Protein AF-A0A655AL33-F1 (afdb_monomer_lite)

Organism: Mycobacterium tuberculosis (NCBI:txid1773)

pLDDT: mean 83.31, std 14.37, range [44.16, 98.62]

Structure (mmCIF, N/CA/C/O backbone):
data_AF-A0A655AL33-F1
#
_entry.id   AF-A0A655AL33-F1
#
loop_
_atom_site.group_PDB
_atom_site.id
_atom_site.type_symbol
_atom_site.label_atom_id
_atom_site.label_alt_id
_atom_site.label_comp_id
_atom_site.label_asym_id
_atom_site.label_entity_id
_atom_site.label_seq_id
_atom_site.pdbx_PDB_ins_code
_atom_site.Cartn_x
_atom_site.Cartn_y
_atom_site.Cartn_z
_atom_site.occupancy
_atom_site.B_iso_or_equiv
_atom_site.auth_seq_id
_atom_site.auth_comp_id
_atom_site.auth_asym_id
_atom_site.auth_atom_id
_atom_site.pdbx_PDB_model_num
ATOM 1 N N . MET A 1 1 ? 0.689 -17.184 -12.297 1.00 50.50 1 MET A N 1
ATOM 2 C CA . MET A 1 1 ? 0.965 -17.643 -10.923 1.00 50.50 1 MET A CA 1
ATOM 3 C C . MET A 1 1 ? 0.632 -16.513 -9.951 1.00 50.50 1 MET A C 1
ATOM 5 O O . MET A 1 1 ? 0.937 -15.363 -10.256 1.00 50.50 1 MET A O 1
ATOM 9 N N . SER A 1 2 ? -0.047 -16.801 -8.843 1.00 50.69 2 SER A N 1
ATOM 10 C CA . SER A 1 2 ? -0.408 -15.843 -7.796 1.00 50.69 2 SER A CA 1
ATOM 11 C C . SER A 1 2 ? 0.713 -15.712 -6.756 1.00 50.69 2 SER A C 1
ATOM 13 O O . SER A 1 2 ? 1.589 -16.563 -6.625 1.00 50.69 2 SER A O 1
ATOM 15 N N . ARG A 1 3 ? 0.691 -14.642 -5.960 1.00 56.88 3 ARG A N 1
ATOM 16 C CA . ARG A 1 3 ? 1.676 -14.435 -4.882 1.00 56.88 3 ARG A CA 1
ATOM 17 C C . ARG A 1 3 ? 1.600 -15.473 -3.756 1.00 56.88 3 ARG A C 1
ATOM 19 O O . ARG A 1 3 ? 2.544 -15.578 -2.980 1.00 56.88 3 ARG A O 1
ATOM 26 N N . GLU A 1 4 ? 0.490 -16.198 -3.632 1.00 53.88 4 GLU A N 1
ATOM 27 C CA . GLU A 1 4 ? 0.333 -17.261 -2.629 1.00 53.88 4 GLU A CA 1
ATOM 28 C C . GLU A 1 4 ? 1.026 -18.548 -3.060 1.00 53.88 4 GLU A C 1
ATOM 30 O O . GLU A 1 4 ? 1.695 -19.176 -2.243 1.00 53.88 4 GLU A O 1
ATOM 35 N N . GLU A 1 5 ? 0.995 -18.853 -4.356 1.00 56.12 5 GLU A N 1
ATOM 36 C CA . GLU A 1 5 ? 1.753 -19.961 -4.945 1.00 56.12 5 GLU A CA 1
ATOM 37 C C . GLU A 1 5 ? 3.270 -19.750 -4.763 1.00 56.12 5 GLU A C 1
ATOM 39 O O . GLU A 1 5 ? 3.991 -20.694 -4.452 1.00 56.12 5 GLU A O 1
ATOM 44 N N . ILE A 1 6 ? 3.739 -18.493 -4.822 1.00 56.88 6 ILE A N 1
ATOM 45 C CA . ILE A 1 6 ? 5.142 -18.122 -4.552 1.00 56.88 6 ILE A CA 1
ATOM 46 C C . ILE A 1 6 ? 5.554 -18.428 -3.102 1.00 56.88 6 ILE A C 1
ATOM 48 O O . ILE A 1 6 ? 6.664 -18.874 -2.840 1.00 56.88 6 ILE A O 1
ATOM 52 N N . ARG A 1 7 ? 4.676 -18.191 -2.124 1.00 59.62 7 ARG A N 1
ATOM 53 C CA . ARG A 1 7 ? 5.006 -18.465 -0.714 1.00 59.62 7 ARG A CA 1
ATOM 54 C C . ARG A 1 7 ? 4.993 -19.959 -0.394 1.00 59.62 7 ARG A C 1
ATOM 56 O O . ARG A 1 7 ? 5.745 -20.388 0.475 1.00 59.62 7 ARG A O 1
ATOM 63 N N . ALA A 1 8 ? 4.148 -20.728 -1.077 1.00 62.38 8 ALA A N 1
ATOM 64 C CA . ALA A 1 8 ? 3.968 -22.152 -0.819 1.00 62.38 8 ALA A CA 1
ATOM 65 C C . ALA A 1 8 ? 5.104 -23.031 -1.372 1.00 62.38 8 ALA A C 1
ATOM 67 O O . ALA A 1 8 ? 5.370 -24.086 -0.805 1.00 62.38 8 ALA A O 1
ATOM 68 N N . SER A 1 9 ? 5.796 -22.615 -2.441 1.00 63.00 9 SER A N 1
ATOM 69 C CA . SER A 1 9 ? 6.837 -23.446 -3.072 1.00 63.00 9 SER A CA 1
ATOM 70 C C . SER A 1 9 ? 8.208 -23.403 -2.376 1.00 63.00 9 SER A C 1
ATOM 72 O O . SER A 1 9 ? 9.112 -24.138 -2.762 1.00 63.00 9 SER A O 1
ATOM 74 N N . GLY A 1 10 ? 8.396 -22.544 -1.368 1.00 60.34 10 GLY A N 1
ATOM 75 C CA . GLY A 1 10 ? 9.647 -22.423 -0.609 1.00 60.34 10 GLY A CA 1
ATOM 76 C C . GLY A 1 10 ? 10.746 -21.591 -1.282 1.00 60.34 10 GLY A C 1
ATOM 77 O O . GLY A 1 10 ? 11.654 -21.124 -0.589 1.00 60.34 10 GLY A O 1
ATOM 78 N N . ALA A 1 11 ? 10.646 -21.323 -2.585 1.00 63.78 11 ALA A N 1
ATOM 79 C CA . ALA A 1 11 ? 11.511 -20.355 -3.248 1.00 63.78 11 ALA A CA 1
ATOM 80 C C . ALA A 1 11 ? 11.220 -18.930 -2.729 1.00 63.78 11 ALA A C 1
ATOM 82 O O . ALA A 1 11 ? 10.087 -18.568 -2.409 1.00 63.78 11 ALA A O 1
ATOM 83 N N . ARG A 1 12 ? 12.269 -18.110 -2.592 1.00 67.69 12 ARG A N 1
ATOM 84 C CA . ARG A 1 12 ? 12.180 -16.734 -2.048 1.00 67.69 12 ARG A CA 1
ATOM 85 C C . ARG A 1 12 ? 12.763 -15.670 -2.973 1.00 67.69 12 ARG A C 1
ATOM 87 O O . ARG A 1 12 ? 12.681 -14.486 -2.664 1.00 67.69 1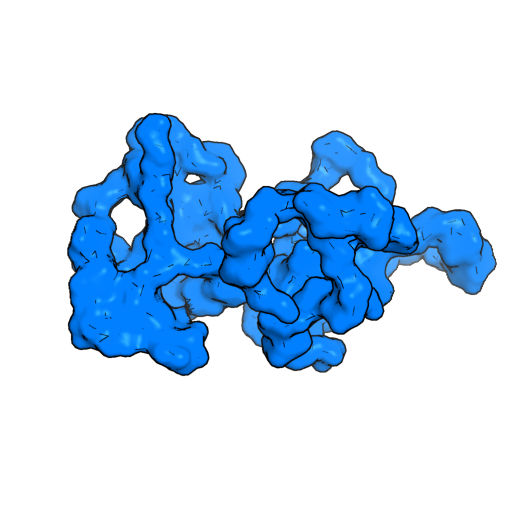2 ARG A O 1
ATOM 94 N N . ALA A 1 13 ? 13.344 -16.091 -4.091 1.00 71.62 13 ALA A N 1
ATOM 95 C CA . ALA A 1 13 ? 13.979 -15.227 -5.071 1.00 71.62 13 ALA A CA 1
ATOM 96 C C . ALA A 1 13 ? 13.358 -15.457 -6.449 1.00 71.62 13 ALA A C 1
ATOM 98 O O . ALA A 1 13 ? 13.036 -16.590 -6.807 1.00 71.62 13 ALA A O 1
ATOM 99 N N . VAL A 1 14 ? 13.208 -14.380 -7.216 1.00 75.88 14 VAL A N 1
ATOM 100 C CA . VAL A 1 14 ? 12.893 -14.438 -8.647 1.00 75.88 14 VAL A CA 1
ATOM 101 C C . VAL A 1 14 ? 14.197 -14.222 -9.400 1.00 75.88 14 VAL A C 1
ATOM 103 O O . VAL A 1 14 ? 14.891 -13.240 -9.138 1.00 75.88 14 VAL A O 1
ATOM 106 N N . LEU A 1 15 ? 14.537 -15.133 -10.307 1.00 76.69 15 LEU A N 1
ATOM 107 C CA . LEU A 1 15 ? 15.686 -14.988 -11.188 1.00 76.69 15 LEU A CA 1
ATOM 108 C C . LEU A 1 15 ? 15.210 -14.519 -12.559 1.00 76.69 15 LEU A C 1
ATOM 110 O O . LEU A 1 15 ? 14.389 -15.160 -13.211 1.00 76.69 15 LEU A O 1
ATOM 114 N N . VAL A 1 16 ? 15.753 -13.381 -12.978 1.00 76.88 16 VAL A N 1
ATOM 115 C CA . VAL A 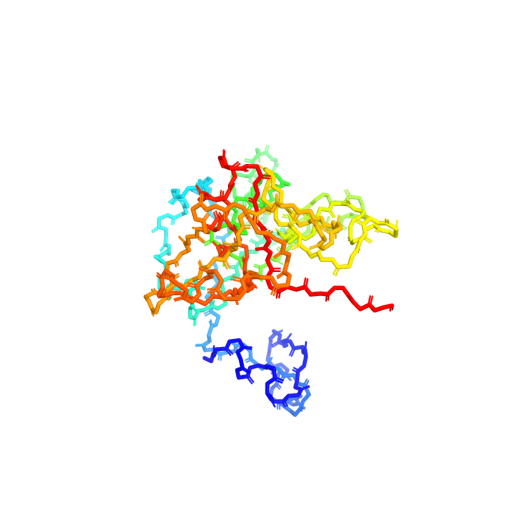1 16 ? 15.486 -12.764 -14.273 1.00 76.88 16 VAL A CA 1
ATOM 116 C C . VAL A 1 16 ? 16.627 -13.120 -15.218 1.00 76.88 16 VAL A C 1
ATOM 118 O O . VAL A 1 16 ? 17.754 -12.665 -15.026 1.00 76.88 16 VAL A O 1
ATOM 121 N N . GLY A 1 17 ? 16.343 -13.942 -16.228 1.00 71.69 17 GLY A N 1
ATOM 122 C CA . GLY A 1 17 ? 17.289 -14.270 -17.296 1.00 71.69 17 GLY A CA 1
ATOM 123 C C . GLY A 1 17 ? 17.332 -15.752 -17.661 1.00 71.69 17 GLY A C 1
ATOM 124 O O . GLY A 1 17 ? 16.738 -16.604 -17.004 1.00 71.69 17 GLY A O 1
ATOM 125 N N . SER A 1 18 ? 18.099 -16.070 -18.704 1.00 71.69 18 SER A N 1
ATOM 126 C CA . SER A 1 18 ? 18.206 -17.420 -19.281 1.00 71.69 18 SER A CA 1
ATOM 127 C C . SER A 1 18 ? 18.835 -18.471 -18.356 1.00 71.69 18 SER A C 1
ATOM 129 O O . SER A 1 18 ? 18.812 -19.658 -18.674 1.00 71.69 18 SER A O 1
ATOM 131 N N . CYS A 1 19 ? 19.382 -18.063 -17.209 1.00 71.25 19 CYS A N 1
ATOM 132 C CA . CYS A 1 19 ? 19.986 -18.956 -16.218 1.00 71.25 19 CYS A CA 1
ATOM 133 C C . CYS A 1 19 ? 18.958 -19.631 -15.292 1.00 71.25 19 CYS A C 1
ATOM 135 O O . CYS A 1 19 ? 19.317 -20.561 -14.568 1.00 71.25 19 CYS A O 1
ATOM 137 N N . ALA A 1 20 ? 17.697 -19.184 -15.300 1.00 75.50 20 ALA A N 1
ATOM 138 C CA . ALA A 1 20 ? 16.654 -19.674 -14.400 1.00 75.50 20 ALA A CA 1
ATOM 139 C C . ALA A 1 20 ? 16.394 -21.194 -14.445 1.00 75.50 20 ALA A C 1
ATOM 141 O O . ALA A 1 20 ? 16.277 -21.786 -13.367 1.00 75.50 20 ALA A O 1
ATOM 142 N N . PRO A 1 21 ? 16.403 -21.879 -15.608 1.00 75.31 21 PRO A N 1
ATOM 143 C CA . PRO A 1 21 ? 16.148 -23.320 -15.661 1.00 75.31 21 PRO A CA 1
ATOM 144 C C . PRO A 1 21 ? 17.103 -24.154 -14.792 1.00 75.31 21 PRO A C 1
ATOM 146 O O . PRO A 1 21 ? 16.669 -25.111 -14.148 1.00 75.31 21 PRO A O 1
ATOM 149 N N . GLY A 1 22 ? 18.379 -23.756 -14.702 1.00 77.50 22 GLY A N 1
ATOM 150 C CA . GLY A 1 22 ? 19.399 -24.443 -13.897 1.00 77.50 22 GLY A CA 1
ATOM 151 C C . GLY A 1 22 ? 19.264 -24.249 -12.381 1.00 77.50 22 GLY A C 1
ATOM 152 O O . GLY A 1 22 ? 19.941 -24.934 -11.621 1.00 77.50 22 GLY A O 1
ATOM 153 N N . TRP A 1 23 ? 18.392 -23.338 -11.941 1.00 76.00 23 TRP A N 1
ATOM 154 C CA . TRP A 1 23 ? 18.191 -22.961 -10.536 1.00 76.00 23 TRP A CA 1
ATOM 155 C C . TRP A 1 23 ? 16.739 -23.133 -10.074 1.00 76.00 23 TRP A C 1
ATOM 157 O O . TRP A 1 23 ? 16.395 -22.723 -8.969 1.00 76.00 23 TRP A O 1
ATOM 167 N N . SER A 1 24 ? 15.888 -23.751 -10.893 1.00 71.81 24 SER A N 1
ATOM 168 C CA . SER A 1 24 ? 14.429 -23.832 -10.710 1.00 71.81 24 SER A CA 1
ATOM 169 C C . SER A 1 24 ? 13.961 -24.441 -9.378 1.00 71.81 24 SER A C 1
ATOM 171 O O . SER A 1 24 ? 12.847 -24.172 -8.939 1.00 71.81 24 SER A O 1
ATOM 173 N N . ALA A 1 25 ? 14.811 -25.216 -8.694 1.00 71.75 25 ALA A N 1
ATOM 174 C CA . ALA A 1 25 ? 14.540 -25.723 -7.346 1.00 71.75 25 ALA A CA 1
ATOM 175 C C . ALA A 1 25 ? 14.691 -24.661 -6.233 1.00 71.75 25 ALA A C 1
ATOM 177 O O . ALA A 1 25 ? 14.185 -24.852 -5.130 1.00 71.75 25 ALA A O 1
ATOM 178 N N . ALA A 1 26 ? 15.403 -23.562 -6.498 1.00 72.19 26 ALA A N 1
ATOM 179 C CA . ALA A 1 26 ? 15.749 -22.521 -5.526 1.00 72.19 26 ALA A CA 1
ATOM 180 C C . ALA A 1 26 ? 15.183 -21.135 -5.882 1.00 72.19 26 ALA A C 1
ATOM 182 O O . ALA A 1 26 ? 15.022 -20.288 -4.998 1.00 72.19 26 ALA A O 1
ATOM 183 N N . VAL A 1 27 ? 14.884 -20.890 -7.160 1.00 75.38 27 VAL A N 1
ATOM 184 C CA . VAL A 1 27 ? 14.413 -19.594 -7.663 1.00 75.38 27 VAL A CA 1
ATOM 185 C C . VAL A 1 27 ? 13.194 -19.757 -8.558 1.00 75.38 27 VAL A C 1
ATOM 187 O O . VAL A 1 27 ? 13.021 -20.778 -9.221 1.00 75.38 27 VAL A O 1
ATOM 190 N N . PHE A 1 28 ? 12.373 -18.715 -8.618 1.00 75.69 28 PHE A N 1
ATOM 191 C CA . PHE A 1 28 ? 11.324 -18.615 -9.621 1.00 75.69 28 PHE A CA 1
ATOM 192 C C . PHE A 1 28 ? 11.876 -18.055 -10.918 1.00 75.69 28 PHE A C 1
ATOM 194 O O . PHE A 1 28 ? 12.496 -16.992 -10.916 1.00 75.69 28 PHE A O 1
ATOM 201 N N . ASP A 1 29 ? 11.576 -18.735 -12.016 1.00 78.44 29 ASP A N 1
ATOM 202 C CA . ASP A 1 29 ? 11.665 -18.145 -13.341 1.00 78.44 29 ASP A CA 1
ATOM 203 C C . ASP A 1 29 ? 10.459 -17.226 -13.561 1.00 78.44 29 ASP A C 1
ATOM 205 O O . ASP A 1 29 ? 9.314 -17.582 -13.267 1.00 78.44 29 ASP A O 1
ATOM 209 N N . TRP A 1 30 ? 10.725 -16.022 -14.047 1.00 78.88 30 TRP A N 1
ATOM 210 C CA . TRP A 1 30 ? 9.691 -15.052 -14.376 1.00 78.88 30 TRP A CA 1
ATOM 211 C C . TRP A 1 30 ? 9.156 -15.175 -15.809 1.00 78.88 30 TRP A C 1
ATOM 213 O O . TRP A 1 30 ? 8.195 -14.485 -16.141 1.00 78.88 30 TRP A O 1
ATOM 223 N N . SER A 1 31 ? 9.755 -16.044 -16.628 1.00 75.25 31 SER A N 1
ATOM 224 C CA . SER A 1 31 ? 9.448 -16.189 -18.050 1.00 75.25 31 SER A CA 1
ATOM 225 C C . SER A 1 31 ? 7.978 -16.565 -18.284 1.00 75.25 31 SER A C 1
ATOM 227 O O . SER A 1 31 ? 7.442 -17.493 -17.676 1.00 75.25 31 SER A O 1
ATOM 229 N N . GLY A 1 32 ? 7.314 -15.847 -19.189 1.00 73.62 32 GLY A N 1
ATOM 230 C CA . GLY A 1 32 ? 5.898 -16.000 -19.531 1.00 73.62 32 GLY A CA 1
ATOM 231 C C . GLY A 1 32 ? 4.915 -15.230 -18.635 1.00 73.62 32 GLY A C 1
ATOM 232 O O . GLY A 1 32 ? 3.711 -15.237 -18.918 1.00 73.62 32 GLY A O 1
ATOM 233 N N . VAL A 1 33 ? 5.376 -14.558 -17.574 1.00 74.69 33 VAL A N 1
ATOM 234 C CA . VAL A 1 33 ? 4.534 -13.694 -16.714 1.00 74.69 33 VAL A CA 1
ATOM 235 C C . VAL A 1 33 ? 5.028 -12.254 -16.634 1.00 74.69 33 VAL A C 1
ATOM 237 O O . VAL A 1 33 ? 4.322 -11.392 -16.102 1.00 74.69 33 VAL A O 1
ATOM 240 N N . GLU A 1 34 ? 6.216 -11.988 -17.150 1.00 79.56 34 GLU A N 1
ATOM 241 C CA . GLU A 1 34 ? 6.797 -10.673 -17.302 1.00 79.56 34 GLU A CA 1
ATOM 242 C C . GLU A 1 34 ? 6.095 -9.879 -18.399 1.00 79.56 34 GLU A C 1
ATOM 244 O O . GLU A 1 34 ? 5.654 -10.386 -19.433 1.00 79.56 34 GLU A O 1
ATOM 249 N N . LEU A 1 35 ? 5.981 -8.587 -18.145 1.00 76.62 35 LEU A N 1
ATOM 250 C CA . LEU A 1 35 ? 5.696 -7.610 -19.164 1.00 76.62 35 LEU A CA 1
ATOM 251 C C . LEU A 1 35 ? 6.724 -6.501 -18.989 1.00 76.62 35 LEU A C 1
ATOM 253 O O . LEU A 1 35 ? 6.809 -5.877 -17.929 1.00 76.62 35 LEU A O 1
ATOM 257 N N . GLU A 1 36 ? 7.524 -6.293 -20.023 1.00 72.62 36 GLU A N 1
ATOM 258 C CA . GLU A 1 36 ? 8.570 -5.286 -20.020 1.00 72.62 36 GLU A CA 1
ATOM 259 C C . GLU A 1 36 ? 8.128 -4.083 -20.840 1.00 72.62 36 GLU A C 1
ATOM 261 O O . GLU A 1 36 ? 7.629 -4.214 -21.958 1.00 72.62 36 GLU A O 1
ATOM 266 N N . SER A 1 37 ? 8.337 -2.898 -20.281 1.00 65.12 37 SER A N 1
ATOM 267 C CA . SER A 1 37 ? 8.222 -1.653 -21.020 1.00 65.12 37 SER A CA 1
ATOM 268 C C . SER A 1 37 ? 9.410 -0.772 -20.682 1.00 65.12 37 SER A C 1
ATOM 270 O O . SER A 1 37 ? 9.770 -0.608 -19.512 1.00 65.12 37 SER A O 1
ATOM 272 N N . GLY A 1 38 ? 9.964 -0.118 -21.704 1.00 59.56 38 GLY A N 1
ATOM 273 C CA . GLY A 1 38 ? 10.713 1.110 -21.471 1.00 59.56 38 GLY A CA 1
ATOM 274 C C . GLY A 1 38 ? 9.818 2.080 -20.698 1.00 59.56 38 GLY A C 1
ATOM 275 O O . GLY A 1 38 ? 8.606 2.144 -20.939 1.00 59.56 38 GLY A O 1
ATOM 276 N N . SER A 1 39 ? 10.382 2.774 -19.711 1.00 61.09 39 SER A N 1
ATOM 277 C CA . SER A 1 39 ? 9.648 3.777 -18.936 1.00 61.09 39 SER A CA 1
ATOM 278 C C . SER A 1 39 ? 8.893 4.738 -19.852 1.00 61.09 39 SER A C 1
ATOM 280 O O . SER A 1 39 ? 9.444 5.269 -20.810 1.00 61.09 39 SER A O 1
ATOM 282 N N . ASN A 1 40 ? 7.602 4.944 -19.590 1.00 65.38 40 ASN A N 1
ATOM 283 C CA . ASN A 1 40 ? 6.796 5.901 -20.341 1.00 65.38 40 ASN A CA 1
ATOM 284 C C . ASN A 1 40 ? 6.702 7.224 -19.578 1.00 65.38 40 ASN A C 1
ATOM 286 O O . ASN A 1 40 ? 6.742 7.270 -18.347 1.00 65.38 40 ASN A O 1
ATOM 290 N N . SER A 1 41 ? 6.576 8.329 -20.304 1.00 64.88 41 SER A N 1
ATOM 291 C CA . SER A 1 41 ? 6.399 9.661 -19.717 1.00 64.88 41 SER A CA 1
ATOM 292 C C . SER A 1 41 ? 4.961 9.945 -19.269 1.00 64.88 41 SER A C 1
ATOM 294 O O . SER A 1 41 ? 4.690 11.022 -18.748 1.00 64.88 41 SER A O 1
ATOM 296 N N . GLY A 1 42 ? 4.031 9.013 -19.502 1.00 71.38 42 GLY A N 1
ATOM 297 C CA . GLY A 1 42 ? 2.591 9.210 -19.334 1.00 71.38 42 GLY A CA 1
ATOM 298 C C . GLY A 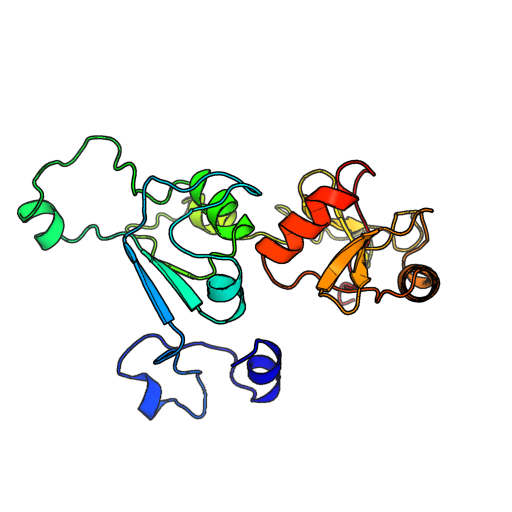1 42 ? 2.045 8.880 -17.946 1.00 71.38 42 GLY A C 1
ATOM 299 O O . GLY A 1 42 ? 0.865 9.134 -17.701 1.00 71.38 42 GLY A O 1
ATOM 300 N N . TYR A 1 43 ? 2.863 8.332 -17.041 1.00 76.44 43 TYR A N 1
ATOM 301 C CA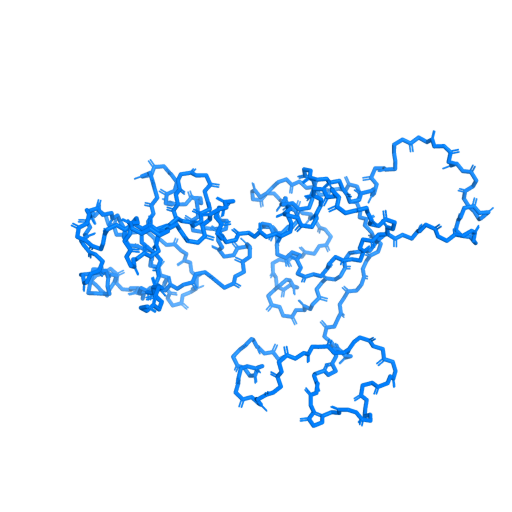 . TYR A 1 43 ? 2.420 7.988 -15.690 1.00 76.44 43 TYR A CA 1
ATOM 302 C C . TYR A 1 43 ? 1.842 9.181 -14.936 1.00 76.44 43 TYR A C 1
ATOM 304 O O . TYR A 1 43 ? 2.484 10.218 -14.769 1.00 76.44 43 TYR A O 1
ATOM 312 N N . ARG A 1 44 ? 0.635 8.980 -14.410 1.00 84.81 44 ARG A N 1
ATOM 313 C CA . ARG A 1 44 ? -0.038 9.896 -13.491 1.00 84.81 44 ARG A CA 1
ATOM 314 C C . ARG A 1 44 ? -0.138 9.256 -12.105 1.00 84.81 44 ARG A C 1
ATOM 316 O O . ARG A 1 44 ? -0.184 8.027 -12.026 1.00 84.81 44 ARG A O 1
ATOM 323 N N . PRO A 1 45 ? -0.218 10.050 -11.025 1.00 87.44 45 PRO A N 1
ATOM 324 C CA . PRO A 1 45 ? -0.516 9.523 -9.699 1.00 87.44 45 PRO A CA 1
ATOM 325 C C . PRO A 1 45 ? -1.811 8.701 -9.682 1.00 87.44 45 PRO A C 1
ATOM 327 O O . PRO A 1 45 ? -2.731 8.924 -10.481 1.00 87.44 45 PRO A O 1
ATOM 330 N N . TYR A 1 46 ? -1.893 7.752 -8.752 1.00 88.12 46 TYR A N 1
ATOM 331 C CA . TYR A 1 46 ? -3.144 7.065 -8.447 1.00 88.12 46 TYR A CA 1
ATOM 332 C C . TYR A 1 46 ? -4.251 8.104 -8.136 1.00 88.12 46 TYR A C 1
ATOM 334 O O . TYR A 1 46 ? -3.968 9.107 -7.483 1.00 88.12 46 TYR A O 1
ATOM 342 N N . PRO A 1 47 ? -5.507 7.913 -8.590 1.00 88.81 47 PRO A N 1
ATOM 343 C CA . PRO A 1 47 ? -6.056 6.720 -9.239 1.00 88.81 47 PRO A CA 1
ATOM 344 C C . PRO A 1 47 ? -5.958 6.709 -10.767 1.00 88.81 47 PRO A C 1
ATOM 346 O O . PRO A 1 47 ? -6.385 5.727 -11.374 1.00 88.81 47 PRO A O 1
ATOM 349 N N . ALA A 1 48 ? -5.449 7.780 -11.386 1.00 87.50 48 ALA A N 1
ATOM 350 C CA . ALA A 1 48 ? -5.418 7.907 -12.840 1.00 87.50 48 ALA A CA 1
ATOM 351 C C . ALA A 1 48 ? -4.475 6.875 -13.469 1.00 87.50 48 ALA A C 1
ATOM 353 O O . ALA A 1 48 ? -4.876 6.193 -14.409 1.00 87.50 48 ALA A O 1
ATOM 354 N N . CYS A 1 49 ? -3.275 6.719 -12.895 1.00 85.31 49 CYS A N 1
ATOM 355 C CA . CYS A 1 49 ? -2.254 5.786 -13.366 1.00 85.31 49 CYS A CA 1
ATOM 356 C C . CYS A 1 49 ? -1.911 5.952 -14.857 1.00 85.31 49 CYS A C 1
ATOM 358 O O . CYS A 1 49 ? -2.319 6.907 -15.518 1.00 85.31 49 CYS A O 1
ATOM 360 N N . ASP A 1 50 ? -1.069 5.063 -15.372 1.00 75.44 50 ASP A N 1
ATOM 361 C CA . ASP A 1 50 ? -0.769 4.987 -16.796 1.00 75.44 50 ASP A CA 1
ATOM 362 C C . ASP A 1 50 ? -1.901 4.281 -17.562 1.00 75.44 50 ASP A C 1
ATOM 364 O O . ASP A 1 50 ? -2.442 3.271 -17.106 1.00 75.44 50 ASP A O 1
ATOM 368 N N . ALA A 1 51 ? -2.241 4.808 -18.738 1.00 68.12 51 ALA A N 1
ATOM 369 C CA . ALA A 1 51 ? -3.247 4.246 -19.634 1.00 68.12 51 ALA A CA 1
ATOM 370 C C . ALA A 1 51 ? -2.749 3.006 -20.400 1.00 68.12 51 ALA A C 1
ATOM 372 O O . ALA A 1 51 ? -3.568 2.264 -20.940 1.00 68.12 51 ALA A O 1
ATOM 373 N N . THR A 1 52 ? -1.433 2.774 -20.448 1.00 72.25 52 THR A N 1
ATOM 374 C CA . THR A 1 52 ? -0.825 1.690 -21.236 1.00 72.25 52 THR A CA 1
ATOM 375 C C . THR A 1 52 ? -1.269 0.307 -20.754 1.00 72.25 52 THR A C 1
ATOM 377 O O . THR A 1 52 ? -1.564 -0.565 -21.570 1.00 72.25 52 THR A O 1
ATOM 380 N N . TYR A 1 53 ? -1.381 0.103 -19.435 1.00 74.88 53 TYR A N 1
ATOM 381 C CA . TYR A 1 53 ? -1.784 -1.180 -18.855 1.00 74.88 53 TYR A CA 1
ATOM 382 C C . TYR A 1 53 ? -2.998 -1.038 -17.942 1.00 74.88 53 TYR A C 1
ATOM 384 O O . TYR A 1 53 ? -2.987 -0.315 -16.948 1.00 74.88 53 TYR A O 1
ATOM 392 N N . GLY A 1 54 ? -4.055 -1.790 -18.251 1.00 70.69 54 GLY A N 1
ATOM 393 C CA . GLY A 1 54 ? -5.236 -1.871 -17.397 1.00 70.69 54 GLY A CA 1
ATOM 394 C C . GLY A 1 54 ? -4.974 -2.628 -16.090 1.00 70.69 54 GLY A C 1
ATOM 395 O O . GLY A 1 54 ? -4.031 -3.410 -15.966 1.00 70.69 54 GLY A O 1
ATOM 396 N N . ARG A 1 55 ? -5.882 -2.474 -15.116 1.00 70.00 55 ARG A N 1
ATOM 397 C CA . ARG A 1 55 ? -5.807 -3.118 -13.784 1.00 70.00 55 ARG A CA 1
ATOM 398 C C . ARG A 1 55 ? -5.590 -4.638 -13.828 1.00 70.00 55 ARG A C 1
ATOM 400 O O . ARG A 1 55 ? -4.975 -5.182 -12.917 1.00 70.00 55 ARG A O 1
ATOM 407 N N . GLY A 1 56 ? -6.100 -5.316 -14.859 1.00 71.88 56 GLY A N 1
ATOM 408 C CA . GLY A 1 56 ? -5.930 -6.761 -15.036 1.00 71.88 56 GLY A CA 1
ATOM 409 C C . GLY A 1 56 ? -4.482 -7.178 -15.304 1.00 71.88 56 GLY A C 1
ATOM 410 O O . GLY A 1 56 ? -4.071 -8.239 -14.852 1.00 71.88 56 GLY A O 1
ATOM 411 N N . VAL A 1 57 ? -3.686 -6.333 -15.967 1.00 78.56 57 VAL A N 1
ATOM 412 C CA . VAL A 1 57 ? -2.270 -6.619 -16.242 1.00 78.56 57 VAL A CA 1
ATOM 413 C C . VAL A 1 57 ? -1.474 -6.599 -14.939 1.00 78.56 57 VAL A C 1
ATOM 415 O O . VAL A 1 57 ? -0.866 -7.604 -14.592 1.00 78.56 57 VAL A O 1
ATOM 418 N N . TYR A 1 58 ? -1.572 -5.524 -14.151 1.00 75.31 58 TYR A N 1
ATOM 419 C CA . TYR A 1 58 ? -0.878 -5.416 -12.857 1.00 75.31 58 TYR A CA 1
ATOM 420 C C . TYR A 1 58 ? -1.312 -6.462 -11.819 1.00 75.31 58 TYR A C 1
ATOM 422 O O . TYR A 1 58 ? -0.589 -6.720 -10.859 1.00 75.31 58 TYR A O 1
ATOM 430 N N . ALA A 1 59 ? -2.494 -7.065 -11.978 1.00 71.50 59 ALA A N 1
ATOM 431 C CA . ALA A 1 59 ? -2.950 -8.141 -11.101 1.00 71.50 59 ALA A CA 1
ATOM 432 C C . ALA A 1 59 ? -2.284 -9.495 -11.411 1.00 71.50 59 ALA A C 1
ATOM 434 O O . ALA A 1 59 ? -2.157 -10.322 -10.509 1.00 71.50 59 ALA A O 1
ATOM 435 N N . TRP A 1 60 ? -1.873 -9.723 -12.664 1.00 74.25 60 TRP A N 1
ATOM 436 C CA . TRP A 1 60 ? -1.492 -11.049 -13.172 1.00 74.25 60 TRP A CA 1
ATOM 437 C C . TRP A 1 60 ? -0.138 -11.105 -13.887 1.00 74.25 60 TRP A C 1
ATOM 439 O O . TRP A 1 60 ? 0.240 -12.173 -14.376 1.00 74.25 60 TRP A O 1
ATOM 449 N N . ARG A 1 61 ? 0.571 -9.981 -14.002 1.00 78.00 61 ARG A N 1
ATOM 450 C CA . ARG A 1 61 ? 1.888 -9.878 -14.640 1.00 78.00 61 ARG A CA 1
ATOM 451 C C . ARG A 1 61 ? 2.884 -9.199 -13.714 1.00 78.00 61 ARG A C 1
ATOM 453 O O . ARG A 1 61 ? 2.506 -8.371 -12.886 1.00 78.00 61 ARG A O 1
ATOM 460 N N . LEU A 1 62 ? 4.156 -9.542 -13.881 1.00 77.31 62 LEU A N 1
ATOM 461 C CA . LEU A 1 62 ? 5.261 -8.778 -13.319 1.00 77.31 62 LEU A CA 1
ATOM 462 C C . LEU A 1 62 ? 5.592 -7.658 -14.308 1.00 77.31 62 LEU A C 1
ATOM 464 O O . LEU A 1 62 ? 6.197 -7.910 -15.344 1.00 77.31 62 LEU A O 1
ATOM 468 N N . VAL A 1 63 ? 5.163 -6.435 -14.008 1.00 80.50 63 VAL A N 1
ATOM 469 C CA . VAL A 1 63 ? 5.397 -5.275 -14.871 1.00 80.50 63 VAL A CA 1
ATOM 470 C C . VAL A 1 63 ? 6.731 -4.641 -14.503 1.00 80.50 63 VAL A C 1
ATOM 472 O O . VAL A 1 63 ? 6.893 -4.103 -13.400 1.00 80.50 63 VAL A O 1
ATOM 475 N N . ARG A 1 64 ? 7.684 -4.720 -15.434 1.00 81.94 64 ARG A N 1
ATOM 476 C CA . ARG A 1 64 ? 9.013 -4.130 -15.308 1.00 81.94 64 ARG A CA 1
ATOM 477 C C . ARG A 1 64 ? 9.086 -2.816 -16.061 1.00 81.94 64 ARG A C 1
ATOM 479 O O . ARG A 1 64 ? 8.818 -2.769 -17.260 1.00 81.94 64 ARG A O 1
ATOM 486 N N . TYR A 1 65 ? 9.558 -1.795 -15.359 1.00 82.94 65 TYR A N 1
ATOM 487 C CA . TYR A 1 65 ? 10.017 -0.552 -15.957 1.00 82.94 65 TYR A CA 1
ATOM 488 C C . TYR A 1 65 ? 11.498 -0.374 -15.703 1.00 82.94 65 TYR A C 1
ATOM 490 O O . TYR A 1 65 ? 11.947 -0.473 -14.563 1.00 82.94 65 TYR A O 1
ATOM 498 N N . TYR A 1 66 ? 12.257 -0.126 -16.760 1.00 78.12 66 TYR A N 1
ATOM 499 C CA . TYR A 1 66 ? 13.703 0.009 -16.681 1.00 78.12 66 TYR A CA 1
ATOM 500 C C . TYR A 1 66 ? 14.175 1.297 -17.342 1.00 78.12 66 TYR A C 1
ATOM 502 O O . TYR A 1 66 ? 13.522 1.852 -18.233 1.00 78.12 66 TYR A O 1
ATOM 510 N N . GLU A 1 67 ? 15.307 1.775 -16.854 1.00 76.06 67 GLU A N 1
ATOM 511 C CA . GLU A 1 67 ? 16.126 2.765 -17.528 1.00 76.06 67 GLU A CA 1
ATOM 512 C C . GLU A 1 67 ? 17.100 2.040 -18.459 1.00 76.06 67 GLU A C 1
ATOM 514 O O . GLU A 1 67 ? 17.492 0.904 -18.201 1.00 76.06 67 GLU A O 1
ATOM 519 N N . ASP A 1 68 ? 17.436 2.681 -19.575 1.00 69.50 68 ASP A N 1
ATOM 520 C CA . ASP A 1 68 ? 18.480 2.220 -20.484 1.00 69.50 68 ASP A CA 1
ATOM 521 C C . ASP A 1 68 ? 19.426 3.390 -20.747 1.00 69.50 68 ASP A C 1
ATOM 523 O O . ASP A 1 68 ? 19.141 4.303 -21.526 1.00 69.50 68 ASP A O 1
ATOM 527 N N . SER A 1 69 ? 20.538 3.384 -20.021 1.00 65.56 69 SER A N 1
ATOM 528 C CA . SER A 1 69 ? 21.617 4.362 -20.129 1.00 65.56 69 SER A CA 1
ATOM 529 C C . SER A 1 69 ? 22.829 3.828 -20.900 1.00 65.56 69 SER A C 1
ATOM 531 O O . SER A 1 69 ? 23.935 4.361 -20.764 1.00 65.56 69 SER A O 1
ATOM 533 N N . THR A 1 70 ? 22.648 2.795 -21.734 1.00 62.91 70 THR A N 1
ATOM 534 C CA . THR A 1 70 ? 23.744 2.224 -22.526 1.00 62.91 70 THR A CA 1
ATOM 535 C C . THR A 1 70 ? 24.304 3.220 -23.547 1.00 62.91 70 THR A C 1
ATOM 537 O O . THR A 1 70 ? 23.596 4.063 -24.105 1.00 62.91 70 THR A O 1
ATOM 540 N N . LEU A 1 71 ? 25.607 3.103 -23.841 1.00 59.09 71 LEU A N 1
ATOM 541 C CA . LEU A 1 71 ? 26.264 3.905 -24.880 1.00 59.09 71 LEU A CA 1
ATOM 542 C C . LEU A 1 71 ? 25.613 3.688 -26.254 1.00 59.09 71 LEU A C 1
ATOM 544 O O . LEU A 1 71 ? 25.516 4.629 -27.030 1.00 59.09 71 LEU A O 1
ATOM 548 N N . ALA A 1 72 ? 25.132 2.476 -26.544 1.00 59.44 72 ALA A N 1
ATOM 549 C CA . ALA A 1 72 ? 24.413 2.175 -27.780 1.00 59.44 72 ALA A CA 1
ATOM 550 C C . ALA A 1 72 ? 23.130 3.012 -27.904 1.00 59.44 72 ALA A C 1
ATOM 552 O O . ALA A 1 72 ? 22.912 3.633 -28.942 1.00 59.44 72 ALA A O 1
ATOM 553 N N . THR A 1 73 ? 22.340 3.112 -26.833 1.00 58.25 73 THR A N 1
ATOM 554 C CA . THR A 1 73 ? 21.139 3.958 -26.787 1.00 58.25 73 THR A CA 1
ATOM 555 C C . THR A 1 73 ? 21.493 5.444 -26.843 1.00 58.25 73 THR A C 1
ATOM 557 O O . THR A 1 73 ? 20.845 6.203 -27.564 1.00 58.25 73 THR A O 1
ATOM 560 N N . ALA A 1 74 ? 22.579 5.862 -26.189 1.00 57.84 74 ALA A N 1
ATOM 561 C CA . ALA A 1 74 ? 23.086 7.232 -26.284 1.00 57.84 74 ALA A CA 1
ATOM 562 C C . ALA A 1 74 ? 23.597 7.596 -27.693 1.00 57.84 74 ALA A C 1
ATOM 564 O O . ALA A 1 74 ? 23.482 8.745 -28.100 1.00 57.84 74 ALA A O 1
ATOM 565 N N . LEU A 1 75 ? 24.147 6.644 -28.452 1.00 58.09 75 LEU A N 1
ATOM 566 C CA . LEU A 1 75 ? 24.604 6.856 -29.831 1.00 58.09 75 LEU A CA 1
ATOM 567 C C . LEU A 1 75 ? 23.453 6.779 -30.844 1.00 58.09 75 LEU A C 1
ATOM 569 O O . LEU A 1 75 ? 23.461 7.511 -31.831 1.00 58.09 75 LEU A O 1
ATOM 573 N N . ALA A 1 76 ? 22.460 5.920 -30.599 1.00 61.53 76 ALA A N 1
ATOM 574 C CA . ALA A 1 76 ? 21.260 5.800 -31.425 1.00 61.53 76 ALA A CA 1
ATOM 575 C C . ALA A 1 76 ? 20.287 6.976 -31.229 1.00 61.53 76 ALA A C 1
ATOM 577 O O . ALA A 1 76 ? 19.540 7.313 -32.145 1.00 61.53 76 ALA A O 1
ATOM 578 N N . ASN A 1 77 ? 20.303 7.610 -30.052 1.00 54.44 77 ASN A N 1
ATOM 579 C CA . ASN A 1 77 ? 19.470 8.761 -29.720 1.00 54.44 77 ASN A CA 1
ATOM 580 C C . ASN A 1 77 ? 20.319 9.849 -29.018 1.00 54.44 77 ASN A C 1
ATOM 582 O O . ASN A 1 77 ? 20.276 9.977 -27.792 1.00 54.44 77 ASN A O 1
ATOM 586 N N . PRO A 1 78 ? 21.123 10.624 -29.779 1.00 50.50 78 PRO A N 1
ATOM 587 C CA . PRO A 1 78 ? 22.218 11.477 -29.284 1.00 50.50 78 PRO A CA 1
ATOM 588 C C . PRO A 1 78 ? 21.803 12.702 -28.455 1.00 50.50 78 PRO A C 1
ATOM 590 O O . PRO A 1 78 ? 22.619 13.579 -28.173 1.00 50.50 78 PRO A O 1
ATOM 593 N N . THR A 1 79 ? 20.552 12.783 -28.009 1.00 45.84 79 THR A N 1
ATOM 594 C CA . THR A 1 79 ? 20.099 13.826 -27.091 1.00 45.84 79 THR A CA 1
ATOM 595 C C . THR A 1 79 ? 20.380 13.423 -25.641 1.00 45.84 79 THR A C 1
ATOM 597 O O . THR A 1 79 ? 19.496 12.920 -24.948 1.00 45.84 79 THR A O 1
ATOM 600 N N . ARG A 1 80 ? 21.590 13.688 -25.133 1.00 46.62 80 ARG A N 1
ATOM 601 C CA . ARG A 1 80 ? 21.820 13.798 -23.679 1.00 46.62 80 ARG A CA 1
ATOM 602 C C . ARG A 1 80 ? 22.418 15.179 -23.368 1.00 46.62 80 ARG A C 1
ATOM 604 O O . ARG A 1 80 ? 23.497 15.453 -23.887 1.00 46.62 80 ARG A O 1
ATOM 611 N N . PRO A 1 81 ? 21.804 16.040 -22.528 1.00 45.19 81 PRO A N 1
ATOM 612 C CA . PRO A 1 81 ? 20.512 15.938 -21.843 1.00 45.19 81 PRO A CA 1
ATOM 613 C C . PRO A 1 81 ? 19.499 17.020 -22.290 1.00 45.19 81 PRO A C 1
ATOM 615 O O . PRO A 1 81 ? 19.798 18.211 -22.287 1.00 45.19 81 PRO A O 1
ATOM 618 N N . PRO A 1 82 ? 18.232 16.644 -22.482 1.00 44.16 82 PRO A N 1
ATOM 619 C CA . PRO A 1 82 ? 17.150 17.280 -21.749 1.00 44.16 82 PRO A CA 1
ATOM 620 C C . PRO A 1 82 ? 16.643 16.300 -20.685 1.00 44.16 82 PRO A C 1
ATOM 622 O O . PRO A 1 82 ? 16.962 15.112 -20.734 1.00 44.16 82 PRO A O 1
ATOM 625 N N . ALA A 1 83 ? 15.889 16.791 -19.698 1.00 52.25 83 ALA A N 1
ATOM 626 C CA . ALA A 1 83 ? 15.209 15.954 -18.713 1.00 52.25 83 ALA A CA 1
ATOM 627 C C . ALA A 1 83 ? 14.511 14.799 -19.439 1.00 52.25 83 ALA A C 1
ATOM 629 O O . ALA A 1 83 ? 13.537 15.035 -20.148 1.00 52.25 83 ALA A O 1
ATOM 630 N N . ASN A 1 84 ? 15.046 13.579 -19.328 1.00 60.88 84 ASN A N 1
ATOM 631 C CA . ASN A 1 84 ? 14.430 12.423 -19.955 1.00 60.88 84 ASN A CA 1
ATOM 632 C C . ASN A 1 84 ? 13.046 12.277 -19.300 1.00 60.88 84 ASN A C 1
ATOM 634 O O . ASN A 1 84 ? 12.984 11.943 -18.116 1.00 60.88 84 ASN A O 1
ATOM 638 N N . PRO A 1 85 ? 11.933 12.531 -20.010 1.00 59.09 85 PRO A N 1
ATOM 639 C CA . PRO A 1 85 ? 10.604 12.460 -19.405 1.00 59.09 85 PRO A CA 1
ATOM 640 C C . PRO A 1 85 ? 10.238 11.009 -19.039 1.00 59.09 85 PRO A C 1
ATOM 642 O O . PRO A 1 85 ? 9.312 10.744 -18.267 1.00 59.09 85 PRO A O 1
ATOM 645 N N . GLN A 1 86 ? 11.000 10.050 -19.565 1.00 67.44 86 GLN A N 1
ATOM 646 C CA . GLN A 1 86 ? 10.947 8.644 -19.212 1.00 67.44 86 GLN A CA 1
ATOM 647 C C . GLN A 1 86 ? 11.853 8.300 -18.021 1.00 67.44 86 GLN A C 1
ATOM 649 O O . GLN A 1 86 ? 11.734 7.197 -17.508 1.00 67.44 86 GLN A O 1
ATOM 654 N N . ALA A 1 87 ? 12.699 9.194 -17.502 1.00 74.00 87 ALA A N 1
ATOM 655 C CA . ALA A 1 87 ? 13.510 8.887 -16.323 1.00 74.00 87 ALA A CA 1
ATOM 656 C C . ALA A 1 87 ? 12.631 8.424 -15.153 1.00 74.00 87 ALA A C 1
ATOM 658 O O . ALA A 1 87 ? 11.544 8.970 -14.914 1.00 74.00 87 ALA A O 1
ATOM 659 N N . LEU A 1 88 ? 13.093 7.406 -14.431 1.00 81.69 88 LEU A N 1
ATOM 660 C CA . LEU A 1 88 ? 12.490 7.015 -13.171 1.00 81.69 88 LEU A CA 1
ATOM 661 C C . LEU A 1 88 ? 13.040 7.983 -12.132 1.00 81.69 88 LEU A C 1
ATOM 663 O O . LEU A 1 88 ? 14.193 7.888 -11.743 1.00 81.69 88 LEU A O 1
ATOM 667 N N . THR A 1 89 ? 12.245 8.967 -11.729 1.00 83.00 89 THR A N 1
ATOM 668 C CA . THR A 1 89 ? 12.649 9.963 -10.728 1.00 83.00 89 THR A CA 1
ATOM 669 C C . THR A 1 89 ? 12.101 9.589 -9.347 1.00 83.00 89 THR A C 1
ATOM 671 O O . THR A 1 89 ? 11.082 8.892 -9.275 1.00 83.00 89 THR A O 1
ATOM 674 N N . PRO A 1 90 ? 12.698 10.074 -8.239 1.00 85.00 90 PRO A N 1
ATOM 675 C CA . PRO A 1 90 ? 12.172 9.843 -6.893 1.00 85.00 90 PRO A CA 1
ATOM 676 C C . PRO A 1 90 ? 10.668 10.129 -6.708 1.00 85.00 90 PRO A C 1
ATOM 678 O O . PRO A 1 90 ? 10.029 9.335 -6.033 1.00 85.00 90 PRO A O 1
ATOM 681 N N . PRO A 1 91 ? 10.047 11.169 -7.312 1.00 83.19 91 PRO A N 1
ATOM 682 C CA . PRO A 1 91 ? 8.592 11.353 -7.231 1.00 83.19 91 PRO A CA 1
ATOM 683 C C . PRO A 1 91 ? 7.781 10.458 -8.185 1.00 83.19 91 PRO A C 1
ATOM 685 O O . PRO A 1 91 ? 6.605 10.204 -7.932 1.00 83.19 91 PRO A O 1
ATOM 688 N N . LYS A 1 92 ? 8.371 9.957 -9.278 1.00 86.19 92 LYS A N 1
ATOM 689 C CA . LYS A 1 92 ? 7.670 9.103 -10.252 1.00 86.19 92 LYS A CA 1
ATOM 690 C C . LYS A 1 92 ? 7.560 7.652 -9.781 1.00 86.19 92 LYS A C 1
ATOM 692 O O . LYS A 1 92 ? 6.514 7.032 -9.950 1.00 86.19 92 LYS A O 1
ATOM 697 N N . VAL A 1 93 ? 8.618 7.123 -9.169 1.00 89.50 93 VAL A N 1
ATOM 698 C CA . VAL A 1 93 ? 8.662 5.757 -8.619 1.00 89.50 93 VAL A CA 1
ATOM 699 C C . VAL A 1 93 ? 7.497 5.441 -7.660 1.00 89.50 93 VAL A C 1
ATOM 701 O O . VAL A 1 93 ? 6.847 4.414 -7.868 1.00 89.50 93 VAL A O 1
ATOM 704 N N . PRO A 1 94 ? 7.155 6.277 -6.661 1.00 89.06 94 PRO A N 1
ATOM 705 C CA . PRO A 1 94 ? 6.055 5.987 -5.747 1.00 89.06 94 PRO A CA 1
ATOM 706 C C . PRO A 1 94 ? 4.713 6.031 -6.480 1.00 89.06 94 PRO A C 1
ATOM 708 O O . PRO A 1 94 ? 3.927 5.103 -6.332 1.00 89.06 94 PRO A O 1
ATOM 711 N N . ALA A 1 95 ? 4.498 6.991 -7.391 1.00 89.38 95 ALA A N 1
ATOM 712 C CA . ALA A 1 95 ? 3.295 7.025 -8.228 1.00 89.38 95 ALA A CA 1
ATOM 713 C C . ALA A 1 95 ? 3.132 5.746 -9.075 1.00 89.38 95 ALA A C 1
ATOM 715 O O . ALA A 1 95 ? 2.039 5.189 -9.177 1.00 89.38 95 ALA A O 1
ATOM 716 N N . MET A 1 96 ? 4.223 5.239 -9.653 1.00 88.75 96 MET A N 1
ATOM 717 C CA . MET A 1 96 ? 4.235 3.965 -10.380 1.00 88.75 96 MET A CA 1
ATOM 718 C C . MET A 1 96 ? 3.946 2.775 -9.451 1.00 88.75 96 MET A C 1
ATOM 720 O O . MET A 1 96 ? 3.171 1.883 -9.807 1.00 88.75 96 MET A O 1
ATOM 724 N N . THR A 1 97 ? 4.517 2.782 -8.247 1.00 90.56 97 THR A N 1
ATOM 725 C CA . THR A 1 97 ? 4.325 1.740 -7.227 1.00 90.56 97 THR A CA 1
ATOM 726 C C . THR A 1 97 ? 2.871 1.683 -6.743 1.00 90.56 97 THR A C 1
ATOM 728 O O . THR A 1 97 ? 2.272 0.603 -6.690 1.00 90.56 97 THR A O 1
ATOM 731 N N . ASP A 1 98 ? 2.253 2.838 -6.495 1.00 90.44 98 ASP A N 1
ATOM 732 C CA . ASP A 1 98 ? 0.832 2.983 -6.149 1.00 90.44 98 ASP A CA 1
ATOM 733 C C . ASP A 1 98 ? -0.090 2.522 -7.286 1.00 90.44 98 ASP A C 1
ATOM 735 O O . ASP A 1 98 ? -1.217 2.069 -7.073 1.00 90.44 98 ASP A O 1
ATOM 739 N N . CYS A 1 99 ? 0.396 2.568 -8.522 1.00 88.19 99 CYS A N 1
ATOM 740 C CA . CYS A 1 99 ? -0.308 2.051 -9.687 1.00 88.19 99 CYS A CA 1
ATOM 741 C C . CYS A 1 99 ? -0.085 0.553 -9.940 1.00 88.19 99 CYS A C 1
ATOM 743 O O . CYS A 1 99 ? -0.795 -0.030 -10.758 1.00 88.19 99 CYS A O 1
ATOM 745 N N . GLY A 1 100 ? 0.808 -0.096 -9.188 1.00 85.62 100 GLY A N 1
ATOM 746 C CA . GLY A 1 100 ? 1.031 -1.540 -9.244 1.00 85.62 100 GLY A CA 1
ATOM 747 C C . GLY A 1 100 ? 2.284 -1.972 -9.997 1.00 85.62 100 GLY A C 1
ATOM 748 O O . GLY A 1 100 ? 2.461 -3.174 -10.187 1.00 85.62 100 GLY A O 1
ATOM 749 N N . VAL A 1 101 ? 3.163 -1.041 -10.384 1.00 86.88 101 VAL A N 1
ATOM 750 C CA . VAL A 1 101 ? 4.507 -1.401 -10.855 1.00 86.88 101 VAL A CA 1
ATOM 751 C C . VAL A 1 101 ? 5.255 -2.103 -9.727 1.00 86.88 101 VAL A C 1
ATOM 753 O O . VAL A 1 101 ? 5.229 -1.670 -8.576 1.00 86.88 101 VAL A O 1
ATOM 756 N N . ASN A 1 102 ? 5.888 -3.222 -10.061 1.00 80.31 102 ASN A N 1
ATOM 757 C CA . ASN A 1 102 ? 6.449 -4.142 -9.077 1.00 80.31 102 ASN A CA 1
ATOM 758 C C . ASN A 1 102 ? 7.915 -4.502 -9.337 1.00 80.31 102 ASN A C 1
ATOM 760 O O . ASN A 1 102 ? 8.495 -5.217 -8.522 1.00 80.31 102 ASN A O 1
ATOM 764 N N . LEU A 1 103 ? 8.503 -4.047 -10.447 1.00 84.12 103 LEU A N 1
ATOM 765 C CA . LEU A 1 103 ? 9.921 -4.224 -10.731 1.00 84.12 103 LEU A CA 1
ATOM 766 C C . LEU A 1 103 ? 10.486 -2.978 -11.420 1.00 84.12 103 LEU A C 1
ATOM 768 O O . LEU A 1 103 ? 10.050 -2.609 -12.511 1.00 84.12 103 LEU A O 1
ATOM 772 N N . PHE A 1 104 ? 11.476 -2.357 -10.784 1.00 85.94 104 PHE A N 1
ATOM 773 C CA . PHE A 1 104 ? 12.212 -1.226 -11.339 1.00 85.94 104 PHE A CA 1
ATOM 774 C C . PHE A 1 104 ? 13.635 -1.659 -11.696 1.00 85.94 104 PHE A C 1
ATOM 776 O O . PHE A 1 104 ? 14.334 -2.235 -10.867 1.00 85.94 104 PHE A O 1
ATOM 783 N N . GLY A 1 105 ? 14.059 -1.388 -12.927 1.00 83.31 105 GLY A N 1
ATOM 784 C CA . GLY A 1 105 ? 15.453 -1.490 -13.354 1.00 83.31 105 GLY A CA 1
ATOM 785 C C . GLY A 1 105 ? 16.089 -0.108 -13.328 1.00 83.31 105 GLY A C 1
ATOM 786 O O . GLY A 1 105 ? 16.086 0.562 -14.355 1.00 83.31 105 GLY A O 1
ATOM 787 N N . PHE A 1 106 ? 16.544 0.339 -12.157 1.00 85.00 106 PHE A N 1
ATOM 788 C CA . PHE A 1 106 ? 17.249 1.615 -12.040 1.00 85.00 106 PHE A CA 1
ATOM 789 C C . PHE A 1 106 ? 18.675 1.496 -12.569 1.00 85.00 106 PHE A C 1
ATOM 791 O O . PHE A 1 106 ? 19.393 0.566 -12.198 1.00 85.00 106 PHE A O 1
ATOM 798 N N . ASP A 1 107 ? 19.096 2.482 -13.352 1.00 78.88 107 ASP A N 1
ATOM 799 C CA . ASP A 1 107 ? 20.472 2.605 -13.810 1.00 78.88 107 ASP A CA 1
ATOM 800 C C . ASP A 1 107 ? 21.247 3.596 -12.933 1.00 78.88 107 ASP A C 1
ATOM 802 O O . ASP A 1 107 ? 20.686 4.547 -12.381 1.00 78.88 107 ASP A O 1
ATOM 806 N N . GLN A 1 108 ? 22.566 3.391 -12.843 1.00 77.44 108 GLN A N 1
ATOM 807 C CA . GLN A 1 108 ? 23.508 4.330 -12.214 1.00 77.44 108 GLN A CA 1
ATOM 808 C C . GLN A 1 108 ? 23.158 4.677 -10.752 1.00 77.44 108 GLN A C 1
ATOM 810 O O . GLN A 1 108 ? 23.295 5.827 -10.339 1.00 77.44 108 GLN A O 1
ATOM 815 N N . LEU A 1 109 ? 22.699 3.688 -9.974 1.00 79.00 109 LEU A N 1
ATOM 816 C CA . LEU A 1 109 ? 22.368 3.881 -8.561 1.00 79.00 109 LEU A CA 1
ATOM 817 C C . LEU A 1 109 ? 23.580 4.392 -7.774 1.00 79.00 109 LEU A C 1
ATOM 819 O O . LEU A 1 109 ? 24.649 3.779 -7.783 1.00 79.00 109 LEU A O 1
ATOM 823 N N . LEU A 1 110 ? 23.374 5.497 -7.064 1.00 78.94 110 LEU A N 1
ATOM 824 C CA . LEU A 1 110 ? 24.286 6.011 -6.047 1.00 78.94 110 LEU A CA 1
ATOM 825 C C . LEU A 1 110 ? 23.803 5.567 -4.653 1.00 78.94 110 LEU A C 1
ATOM 827 O O . LEU A 1 110 ? 22.616 5.272 -4.495 1.00 78.94 110 LEU A O 1
ATOM 831 N N . PRO A 1 111 ? 24.678 5.510 -3.634 1.00 77.44 111 PRO A N 1
ATOM 832 C CA . PRO A 1 111 ? 24.283 5.100 -2.282 1.00 77.44 111 PRO A CA 1
ATOM 833 C C . PRO A 1 111 ? 23.097 5.896 -1.706 1.00 77.44 111 PRO A C 1
ATOM 835 O O . PRO A 1 111 ? 22.233 5.331 -1.044 1.00 77.44 111 PRO A O 1
ATOM 838 N N . GLU A 1 112 ? 23.029 7.191 -2.000 1.00 80.56 112 GLU A N 1
ATOM 839 C CA . GLU A 1 112 ? 21.995 8.132 -1.560 1.00 80.56 112 GLU A CA 1
ATOM 840 C C . GLU A 1 112 ? 20.831 8.303 -2.556 1.00 80.56 112 GLU A C 1
ATOM 842 O O . GLU A 1 112 ? 20.061 9.264 -2.481 1.00 80.56 112 GLU A O 1
ATOM 847 N N . ASP A 1 113 ? 20.684 7.386 -3.513 1.00 81.31 113 ASP A N 1
ATOM 848 C CA . ASP A 1 113 ? 19.638 7.474 -4.524 1.00 81.31 113 ASP A CA 1
ATOM 849 C C . ASP A 1 113 ? 18.238 7.239 -3.929 1.00 81.31 113 ASP A C 1
ATOM 851 O O . ASP A 1 113 ? 17.817 6.115 -3.629 1.00 81.31 113 ASP A O 1
ATOM 855 N N . GLY A 1 114 ? 17.472 8.326 -3.811 1.00 84.12 114 GLY A N 1
ATOM 856 C CA . GLY A 1 114 ? 16.129 8.318 -3.233 1.00 84.12 114 GLY A CA 1
ATOM 857 C C . GLY A 1 114 ? 15.115 7.428 -3.962 1.00 84.12 114 GLY A C 1
ATOM 858 O O . GLY A 1 114 ? 14.057 7.143 -3.403 1.00 84.12 114 GLY A O 1
ATOM 859 N N . ARG A 1 115 ? 15.404 6.945 -5.180 1.00 88.44 115 ARG A N 1
ATOM 860 C CA . ARG A 1 115 ? 14.511 6.046 -5.934 1.00 88.44 115 ARG A CA 1
ATOM 861 C C . ARG A 1 115 ? 14.366 4.681 -5.271 1.00 88.44 115 ARG A C 1
ATOM 863 O O . ARG A 1 115 ? 13.285 4.096 -5.326 1.00 88.44 115 ARG A O 1
ATOM 870 N N . ILE A 1 116 ? 15.415 4.200 -4.598 1.00 84.69 116 ILE A N 1
ATOM 871 C CA . ILE A 1 116 ? 15.372 2.934 -3.854 1.00 84.69 116 ILE A CA 1
ATOM 872 C C . ILE A 1 116 ? 14.343 3.048 -2.729 1.00 84.69 116 ILE A C 1
ATOM 874 O O . ILE A 1 116 ? 13.395 2.263 -2.672 1.00 84.69 116 ILE A O 1
ATOM 878 N N . GLN A 1 117 ? 14.471 4.076 -1.889 1.00 85.94 117 GLN A N 1
ATOM 879 C CA . GLN A 1 117 ? 13.529 4.338 -0.802 1.00 85.94 117 GLN A CA 1
ATOM 880 C C . GLN A 1 117 ? 12.110 4.596 -1.325 1.00 85.94 117 GLN A C 1
ATOM 882 O O . GLN A 1 117 ? 11.141 4.106 -0.747 1.00 85.94 117 GLN A O 1
ATOM 887 N N . ALA A 1 118 ? 11.975 5.318 -2.439 1.00 87.06 118 ALA A N 1
ATOM 888 C CA . ALA A 1 118 ? 10.678 5.658 -3.012 1.00 87.06 118 ALA A CA 1
ATOM 889 C C . ALA A 1 118 ? 9.928 4.453 -3.618 1.00 87.06 118 ALA A C 1
ATOM 891 O O . ALA A 1 118 ? 8.720 4.531 -3.831 1.00 87.06 118 ALA A O 1
ATOM 892 N N . SER A 1 119 ? 10.617 3.331 -3.866 1.00 87.12 119 SER A N 1
ATOM 893 C CA . SER A 1 119 ? 9.991 2.064 -4.280 1.00 87.12 119 SER A CA 1
ATOM 894 C C . SER A 1 119 ? 9.353 1.288 -3.118 1.00 87.12 119 SER A C 1
ATOM 896 O O . SER A 1 119 ? 8.515 0.406 -3.329 1.00 87.12 119 SER A O 1
ATOM 898 N N . LEU A 1 120 ? 9.720 1.619 -1.874 1.00 90.75 120 LEU A N 1
ATOM 899 C CA . LEU A 1 120 ? 9.071 1.079 -0.685 1.00 90.75 120 LEU A CA 1
ATOM 900 C C . LEU A 1 120 ? 7.711 1.759 -0.534 1.00 90.75 120 LEU A C 1
ATOM 902 O O . LEU A 1 120 ? 7.645 2.982 -0.503 1.00 90.75 120 LEU A O 1
ATOM 906 N N . TRP A 1 121 ? 6.637 0.981 -0.417 1.00 92.56 121 TRP A N 1
ATOM 907 C CA . TRP A 1 121 ? 5.258 1.490 -0.343 1.00 92.56 121 TRP A CA 1
ATOM 908 C C . TRP A 1 121 ? 4.578 1.244 1.006 1.00 92.56 121 TRP A C 1
ATOM 910 O O . TRP A 1 121 ? 3.542 1.842 1.274 1.00 92.56 121 TRP A O 1
ATOM 920 N N . SER A 1 122 ? 5.115 0.338 1.828 1.00 95.19 122 SER A N 1
ATOM 921 C CA . SER A 1 122 ? 4.513 -0.071 3.099 1.00 95.19 122 SER A CA 1
ATOM 922 C C . SER A 1 122 ? 4.973 0.830 4.245 1.00 95.19 122 SER A C 1
ATOM 924 O O . SER A 1 122 ? 4.427 1.910 4.433 1.00 95.19 122 SER A O 1
ATOM 926 N N . TRP A 1 123 ? 5.986 0.413 5.001 1.00 96.25 123 TRP A N 1
ATOM 927 C CA . TRP A 1 123 ? 6.481 1.098 6.196 1.00 96.25 123 TRP A CA 1
ATOM 928 C C . TRP A 1 123 ? 6.970 2.508 5.904 1.00 96.25 123 TRP A C 1
ATOM 930 O O . TRP A 1 123 ? 7.621 2.734 4.885 1.00 96.25 123 TRP A O 1
ATOM 940 N N . ALA A 1 124 ? 6.650 3.461 6.774 1.00 95.81 124 ALA A N 1
ATOM 941 C CA . ALA A 1 124 ? 7.253 4.786 6.739 1.00 95.81 124 ALA A CA 1
ATOM 942 C C . ALA A 1 124 ? 8.773 4.686 6.994 1.00 95.81 124 ALA A C 1
ATOM 944 O O . ALA A 1 124 ? 9.249 3.656 7.484 1.00 95.81 124 ALA A O 1
ATOM 945 N N . PRO A 1 125 ? 9.559 5.718 6.641 1.00 92.38 125 PRO A N 1
ATOM 946 C CA . PRO A 1 125 ? 10.954 5.789 7.062 1.00 92.38 125 PRO A CA 1
ATOM 947 C C . PRO A 1 125 ? 11.078 5.579 8.578 1.00 92.38 125 PRO A C 1
ATOM 949 O O . PRO A 1 125 ? 10.245 6.072 9.335 1.00 92.38 125 PRO A O 1
ATOM 952 N N . ASP A 1 126 ? 12.096 4.827 8.994 1.00 93.31 126 ASP A N 1
ATOM 953 C CA . ASP A 1 126 ? 12.396 4.506 10.399 1.00 93.31 126 ASP A CA 1
ATOM 954 C C . ASP A 1 126 ? 11.323 3.690 11.152 1.00 93.31 126 ASP A C 1
ATOM 956 O O . ASP A 1 126 ? 11.356 3.584 12.381 1.00 93.31 126 ASP A O 1
ATOM 960 N N . GLU A 1 127 ? 10.398 3.056 10.425 1.00 94.94 127 GLU A N 1
ATOM 961 C CA . GLU A 1 127 ? 9.410 2.127 10.976 1.00 94.94 127 GLU A CA 1
ATOM 962 C C . GLU A 1 127 ? 9.725 0.658 10.623 1.00 94.94 127 GLU A C 1
ATOM 964 O O . GLU A 1 127 ? 10.289 0.378 9.560 1.00 94.94 127 GLU A O 1
ATOM 969 N N . PRO A 1 128 ? 9.322 -0.312 11.467 1.00 95.06 128 PRO A N 1
ATOM 970 C CA . PRO A 1 128 ? 8.604 -0.150 12.735 1.00 95.06 128 PRO A CA 1
ATOM 971 C C . PRO A 1 128 ? 9.504 0.365 13.867 1.00 95.06 128 PRO A C 1
ATOM 973 O O . PRO A 1 128 ? 10.568 -0.196 14.136 1.00 95.06 128 PRO A O 1
ATOM 976 N N . ARG A 1 129 ? 9.067 1.417 14.564 1.00 93.62 129 ARG A N 1
ATOM 977 C CA . ARG A 1 129 ? 9.859 2.039 15.630 1.00 93.62 129 ARG A CA 1
ATOM 978 C C . ARG A 1 129 ? 9.717 1.291 16.954 1.00 93.62 129 ARG A C 1
ATOM 980 O O . ARG A 1 129 ? 8.608 0.998 17.408 1.00 93.62 129 ARG A O 1
ATOM 987 N N . ALA A 1 130 ? 10.840 1.045 17.626 1.00 90.88 130 ALA A N 1
ATOM 988 C CA . ALA A 1 130 ? 10.844 0.408 18.940 1.00 90.88 130 ALA A CA 1
ATOM 989 C C . ALA A 1 130 ? 9.998 1.200 19.957 1.00 90.88 130 ALA A C 1
ATOM 991 O O . ALA A 1 130 ? 10.093 2.424 20.047 1.00 90.88 130 ALA A O 1
ATOM 992 N N . GLY A 1 131 ? 9.169 0.492 20.728 1.00 91.81 131 GLY A N 1
ATOM 993 C CA . GLY A 1 131 ? 8.319 1.081 21.768 1.00 91.81 131 GLY A CA 1
ATOM 994 C C . GLY A 1 131 ? 7.046 1.783 21.276 1.00 91.81 131 GLY A C 1
ATOM 995 O O . GLY A 1 131 ? 6.259 2.214 22.111 1.00 91.81 131 GLY A O 1
ATOM 996 N N . ALA A 1 132 ? 6.799 1.874 19.962 1.00 94.00 132 ALA A N 1
ATOM 997 C CA . ALA A 1 132 ? 5.578 2.489 19.422 1.00 94.00 132 ALA A CA 1
ATOM 998 C C . ALA A 1 132 ? 4.341 1.566 19.475 1.00 94.00 132 ALA A C 1
ATOM 1000 O O . ALA A 1 132 ? 3.211 2.032 19.359 1.00 94.00 132 ALA A O 1
ATOM 1001 N N . GLY A 1 133 ? 4.548 0.264 19.688 1.00 95.75 133 GLY A N 1
ATOM 1002 C CA . GLY A 1 133 ? 3.504 -0.754 19.804 1.00 95.75 133 GLY A CA 1
ATOM 1003 C C . GLY A 1 133 ? 3.747 -1.942 18.874 1.00 95.75 133 GLY A C 1
ATOM 1004 O O . GLY A 1 133 ? 4.746 -1.985 18.161 1.00 95.75 133 GLY A O 1
ATOM 1005 N N . ALA A 1 134 ? 2.850 -2.928 18.915 1.00 96.88 134 ALA A N 1
ATOM 1006 C CA . ALA A 1 134 ? 2.993 -4.192 18.182 1.00 96.88 134 ALA A CA 1
ATOM 1007 C C . ALA A 1 134 ? 2.035 -4.323 16.983 1.00 96.88 134 ALA A C 1
ATOM 1009 O O . ALA A 1 134 ? 2.041 -5.346 16.301 1.00 96.88 134 ALA A O 1
ATOM 1010 N N . CYS A 1 135 ? 1.208 -3.311 16.717 1.00 98.00 135 CYS A N 1
ATOM 1011 C CA . CYS A 1 135 ? 0.209 -3.346 15.656 1.00 98.00 135 CYS A CA 1
ATOM 1012 C C . CYS A 1 135 ? 0.575 -2.386 14.529 1.00 98.00 135 CYS A C 1
ATOM 1014 O O . CYS A 1 135 ? 1.040 -1.277 14.778 1.00 98.00 135 CYS A O 1
ATOM 1016 N N . ALA A 1 136 ? 0.364 -2.810 13.283 1.00 98.00 136 ALA A N 1
ATOM 1017 C CA . ALA A 1 136 ? 0.599 -1.961 12.124 1.00 98.00 136 ALA A CA 1
ATOM 1018 C C . ALA A 1 136 ? -0.643 -1.128 11.784 1.00 98.00 136 ALA A C 1
ATOM 1020 O O . ALA A 1 136 ? -1.733 -1.664 11.557 1.00 98.00 136 ALA A O 1
ATOM 1021 N N . LEU A 1 137 ? -0.450 0.183 11.693 1.00 98.19 137 LEU A N 1
ATOM 1022 C CA . LEU A 1 137 ? -1.446 1.164 11.279 1.00 98.19 137 LEU A CA 1
ATOM 1023 C C . LEU A 1 137 ? -1.031 1.744 9.928 1.00 98.19 137 LEU A C 1
ATOM 1025 O O . LEU A 1 137 ? 0.091 2.228 9.802 1.00 98.19 137 LEU A O 1
ATOM 1029 N N . GLN A 1 138 ? -1.917 1.746 8.929 1.00 98.25 138 GLN A N 1
ATOM 1030 C CA . GLN A 1 138 ? -1.722 2.620 7.773 1.00 98.25 138 GLN A CA 1
ATOM 1031 C C . GLN A 1 138 ? -2.104 4.044 8.183 1.00 98.25 138 GLN A C 1
ATOM 1033 O O . GLN A 1 138 ? -3.255 4.278 8.540 1.00 98.25 138 GLN A O 1
ATOM 1038 N N . GLY A 1 139 ? -1.153 4.972 8.132 1.00 95.56 139 GLY A N 1
ATOM 1039 C CA . GLY A 1 139 ? -1.336 6.375 8.477 1.00 95.56 139 GLY A CA 1
ATOM 1040 C C . GLY A 1 139 ? -2.018 7.203 7.386 1.00 95.56 139 GLY A C 1
ATOM 1041 O O . GLY A 1 139 ? -2.350 6.728 6.294 1.00 95.56 139 GLY A O 1
ATOM 1042 N N . ALA A 1 140 ? -2.205 8.488 7.688 1.00 92.69 140 ALA A N 1
ATOM 1043 C CA . ALA A 1 140 ? -2.853 9.455 6.802 1.00 92.69 140 ALA A CA 1
ATOM 1044 C C . ALA A 1 140 ? -2.041 9.790 5.536 1.00 92.69 140 ALA A C 1
ATOM 1046 O O . ALA A 1 140 ? -2.581 10.396 4.620 1.00 92.69 140 ALA A O 1
ATOM 1047 N N . ASP A 1 141 ? -0.768 9.406 5.467 1.00 91.75 141 ASP A N 1
ATOM 1048 C CA . ASP A 1 141 ? 0.098 9.514 4.286 1.00 91.75 141 ASP A CA 1
ATOM 1049 C C . ASP A 1 141 ? 0.140 8.210 3.461 1.00 91.75 141 ASP A C 1
ATOM 1051 O O . ASP A 1 141 ? 0.853 8.111 2.464 1.00 91.75 141 ASP A O 1
ATOM 1055 N N . GLY A 1 142 ? -0.608 7.187 3.891 1.00 95.00 142 GLY A N 1
ATOM 1056 C CA . GLY A 1 142 ? -0.647 5.870 3.268 1.00 95.00 142 GLY A CA 1
ATOM 1057 C C . GLY A 1 142 ? 0.498 4.941 3.674 1.00 95.00 142 GLY A C 1
ATOM 1058 O O . GLY A 1 142 ? 0.488 3.779 3.259 1.00 95.00 142 GLY A O 1
ATOM 1059 N N . ARG A 1 143 ? 1.457 5.388 4.494 1.00 96.44 143 ARG A N 1
ATOM 1060 C CA . ARG A 1 143 ? 2.560 4.555 4.994 1.00 96.44 143 ARG A CA 1
ATOM 1061 C C . ARG A 1 143 ? 2.175 3.836 6.273 1.00 96.44 143 ARG A C 1
ATOM 1063 O O . ARG A 1 143 ? 1.242 4.223 6.966 1.00 96.44 143 ARG A O 1
ATOM 1070 N N . TRP A 1 144 ? 2.865 2.743 6.570 1.00 97.94 144 TRP A N 1
ATOM 1071 C CA . TRP A 1 144 ? 2.623 1.973 7.782 1.00 97.94 144 TRP A CA 1
ATOM 1072 C C . TRP A 1 144 ? 3.514 2.468 8.909 1.00 97.94 144 TRP A C 1
ATOM 1074 O O . TRP A 1 144 ? 4.705 2.701 8.704 1.00 97.94 144 TRP A O 1
ATOM 1084 N N . VAL A 1 145 ? 2.933 2.573 10.094 1.00 97.69 145 VAL A N 1
ATOM 1085 C CA . VAL A 1 145 ? 3.621 2.902 11.340 1.00 97.69 145 VAL A CA 1
ATOM 1086 C C . VAL A 1 145 ? 3.288 1.851 12.390 1.00 97.69 145 VAL A C 1
ATOM 1088 O O . VAL A 1 145 ? 2.224 1.222 12.341 1.00 97.69 145 VAL A O 1
ATOM 1091 N N . ALA A 1 146 ? 4.202 1.633 13.329 1.00 97.56 146 ALA A N 1
ATOM 1092 C CA . ALA A 1 146 ? 3.898 0.866 14.525 1.00 97.56 146 ALA A CA 1
ATOM 1093 C C . ALA A 1 146 ? 3.013 1.708 15.460 1.00 97.56 146 ALA A C 1
ATOM 1095 O O . ALA A 1 146 ? 3.254 2.901 15.647 1.00 97.56 146 ALA A O 1
ATOM 1096 N N . ALA A 1 147 ? 1.987 1.091 16.041 1.00 97.25 147 ALA A N 1
ATOM 1097 C CA . ALA A 1 147 ? 1.070 1.747 16.964 1.00 97.25 147 ALA A CA 1
ATOM 1098 C C . ALA A 1 147 ? 0.596 0.799 18.076 1.00 97.25 147 ALA A C 1
ATOM 1100 O O . ALA A 1 147 ? 0.671 -0.436 17.969 1.00 97.25 147 ALA A O 1
ATOM 1101 N N . SER A 1 148 ? 0.104 1.391 19.167 1.00 97.25 148 SER A N 1
ATOM 1102 C CA . SER A 1 148 ? -0.450 0.661 20.303 1.00 97.25 148 SER A CA 1
ATOM 1103 C C . SER A 1 148 ? -1.738 -0.042 19.887 1.00 97.25 148 SER A C 1
ATOM 1105 O O . SER A 1 148 ? -2.708 0.577 19.463 1.00 97.25 148 SER A O 1
ATOM 1107 N N . CYS A 1 149 ? -1.775 -1.363 20.047 1.00 98.00 149 CYS A N 1
ATOM 1108 C CA . CYS A 1 149 ? -2.908 -2.194 19.636 1.00 98.00 149 CYS A CA 1
ATOM 1109 C C . CYS A 1 149 ? -4.238 -1.844 20.332 1.00 98.00 149 CYS A C 1
ATOM 1111 O O . CYS A 1 149 ? -5.301 -2.267 19.871 1.00 98.00 149 CYS A O 1
ATOM 1113 N N . GLY A 1 150 ? -4.172 -1.133 21.463 1.00 97.94 150 GLY A N 1
ATOM 1114 C CA . GLY A 1 150 ? -5.332 -0.671 22.225 1.00 97.94 150 GLY A CA 1
ATOM 1115 C C . GLY A 1 150 ? -5.931 0.642 21.722 1.00 97.94 150 GLY A C 1
ATOM 1116 O O . GLY A 1 150 ? -6.996 1.023 22.204 1.00 97.94 150 GLY A O 1
ATOM 1117 N N . ASP A 1 151 ? -5.287 1.320 20.771 1.00 97.56 151 ASP A N 1
ATOM 1118 C CA . ASP A 1 151 ? -5.782 2.593 20.260 1.00 97.56 151 ASP A CA 1
ATOM 1119 C C . ASP A 1 151 ? -6.977 2.371 19.311 1.00 97.56 151 ASP A C 1
ATOM 1121 O O . ASP A 1 151 ? -7.016 1.397 18.547 1.00 97.56 151 ASP A O 1
ATOM 1125 N N . PRO A 1 152 ? -7.999 3.241 19.351 1.00 97.62 152 PRO A N 1
ATOM 1126 C CA . PRO A 1 152 ? -9.164 3.097 18.494 1.00 97.62 152 PRO A CA 1
ATOM 1127 C C . PRO A 1 152 ? -8.871 3.613 17.078 1.00 97.62 152 PRO A C 1
ATOM 1129 O O . PRO A 1 152 ? -8.752 4.817 16.864 1.00 97.62 152 PRO A O 1
ATOM 1132 N N . HIS A 1 153 ? -8.857 2.714 16.088 1.00 98.25 153 HIS A N 1
ATOM 1133 C CA . HIS A 1 153 ? -8.782 3.071 14.665 1.00 98.25 153 HIS A CA 1
ATOM 1134 C C . HIS A 1 153 ? -9.773 2.253 13.832 1.00 98.25 153 HIS A C 1
ATOM 1136 O O . HIS A 1 153 ? -10.115 1.128 14.204 1.00 98.25 153 HIS A O 1
ATOM 1142 N N . PRO A 1 154 ? -10.256 2.774 12.691 1.00 98.25 154 PRO A N 1
ATOM 1143 C CA . PRO A 1 154 ? -10.971 1.948 11.726 1.00 98.25 154 PRO A CA 1
ATOM 1144 C C . PRO A 1 154 ? -10.128 0.730 11.318 1.00 98.25 154 PRO A C 1
ATOM 1146 O O . PRO A 1 154 ? -8.903 0.817 11.255 1.00 98.25 154 PRO A O 1
ATOM 1149 N N . ALA A 1 155 ? -10.753 -0.406 11.016 1.00 98.56 155 ALA A N 1
ATOM 1150 C CA . ALA A 1 155 ? -10.044 -1.581 10.506 1.00 98.56 155 ALA A CA 1
ATOM 1151 C C . ALA A 1 155 ? -10.098 -1.649 8.977 1.00 98.56 155 ALA A C 1
ATOM 1153 O O . ALA A 1 155 ? -11.146 -1.390 8.388 1.00 98.56 155 ALA A O 1
ATOM 1154 N N . ALA A 1 156 ? -8.990 -2.022 8.333 1.00 98.44 156 ALA A N 1
ATOM 1155 C CA . ALA A 1 156 ? -8.919 -2.225 6.890 1.00 98.44 156 ALA A CA 1
ATOM 1156 C C . ALA A 1 156 ? -9.603 -3.535 6.480 1.00 98.44 156 ALA A C 1
ATOM 1158 O O . ALA A 1 156 ? -9.067 -4.630 6.680 1.00 98.44 156 ALA A O 1
ATOM 1159 N N . CYS A 1 157 ? -10.771 -3.415 5.859 1.00 98.44 157 CYS A N 1
ATOM 1160 C CA . CYS A 1 157 ? -11.568 -4.554 5.434 1.00 98.44 157 CYS A CA 1
ATOM 1161 C C . CYS A 1 157 ? -11.544 -4.707 3.911 1.00 98.44 157 CYS A C 1
ATOM 1163 O O . CYS A 1 157 ? -11.505 -3.722 3.165 1.00 98.44 157 CYS A O 1
ATOM 1165 N N . ARG A 1 158 ? -11.612 -5.949 3.434 1.00 98.12 158 ARG A N 1
ATOM 1166 C CA . ARG A 1 158 ? -11.725 -6.256 2.007 1.00 98.12 158 ARG A CA 1
ATOM 1167 C C . ARG A 1 158 ? -12.871 -7.217 1.753 1.00 98.12 158 ARG A C 1
ATOM 1169 O O . ARG A 1 158 ? -12.946 -8.263 2.387 1.00 98.12 158 ARG A O 1
ATOM 1176 N N . ASP A 1 159 ? -13.760 -6.840 0.842 1.00 96.56 159 ASP A N 1
ATOM 1177 C CA . ASP A 1 159 ? -14.903 -7.674 0.469 1.00 96.56 159 ASP A CA 1
ATOM 1178 C C . ASP A 1 159 ? -14.503 -8.812 -0.490 1.00 96.56 159 ASP A C 1
ATOM 1180 O O . ASP A 1 159 ? -13.382 -8.861 -1.012 1.00 96.56 159 ASP A O 1
ATOM 1184 N N . ALA A 1 160 ? -15.446 -9.715 -0.770 1.00 94.06 160 ALA A N 1
ATOM 1185 C CA . ALA A 1 160 ? -15.248 -10.837 -1.691 1.00 94.06 160 ALA A CA 1
ATOM 1186 C C . ALA A 1 160 ? -14.952 -10.402 -3.144 1.00 94.06 160 ALA A C 1
ATOM 1188 O O . ALA A 1 160 ? -14.329 -11.147 -3.900 1.00 94.06 160 ALA A O 1
ATOM 1189 N N . ALA A 1 161 ? -15.350 -9.187 -3.541 1.00 92.56 161 ALA A N 1
ATOM 1190 C CA . ALA A 1 161 ? -15.006 -8.596 -4.837 1.00 92.56 161 ALA A CA 1
ATOM 1191 C C . ALA A 1 161 ? -13.599 -7.958 -4.840 1.00 92.56 161 ALA A C 1
ATOM 1193 O O . ALA A 1 161 ? -13.126 -7.449 -5.861 1.00 92.56 161 ALA A O 1
ATOM 1194 N N . GLY A 1 162 ? -12.909 -7.979 -3.699 1.00 90.94 162 GLY A N 1
ATOM 1195 C CA . GLY A 1 162 ? -11.576 -7.439 -3.515 1.00 90.94 162 GLY A CA 1
ATOM 1196 C C . GLY A 1 162 ? -11.525 -5.922 -3.329 1.00 90.94 162 GLY A C 1
ATOM 1197 O O . GLY A 1 162 ? -10.426 -5.364 -3.442 1.00 90.94 162 GLY A O 1
ATOM 1198 N N . ARG A 1 163 ? -12.659 -5.258 -3.073 1.00 95.25 163 ARG A N 1
ATOM 1199 C CA . ARG A 1 163 ? -12.756 -3.820 -2.791 1.00 95.25 163 ARG A CA 1
ATOM 1200 C C . ARG A 1 163 ? -12.353 -3.542 -1.346 1.00 95.25 163 ARG A C 1
ATOM 1202 O O . ARG A 1 163 ? -12.735 -4.271 -0.438 1.00 95.25 163 ARG A O 1
ATOM 1209 N N . TRP A 1 164 ? -11.589 -2.471 -1.157 1.00 97.06 164 TRP A N 1
ATOM 1210 C CA . TRP A 1 164 ? -11.191 -1.989 0.161 1.00 97.06 164 TRP A CA 1
ATOM 1211 C C . TRP A 1 164 ? -12.265 -1.078 0.750 1.00 97.06 164 TRP A C 1
ATOM 1213 O O . TRP A 1 164 ? -12.807 -0.223 0.050 1.00 97.06 164 TRP A O 1
ATOM 1223 N N . THR A 1 165 ? -12.535 -1.261 2.035 1.00 97.38 165 THR A N 1
ATOM 1224 C CA . THR A 1 165 ? -13.370 -0.398 2.871 1.00 97.38 165 THR A CA 1
ATOM 1225 C C . THR A 1 165 ? -12.760 -0.333 4.271 1.00 97.38 165 THR A C 1
ATOM 1227 O O . THR A 1 165 ? -11.815 -1.062 4.577 1.00 97.38 165 THR A O 1
ATOM 1230 N N . VAL A 1 166 ? -13.296 0.528 5.128 1.00 97.94 166 VAL A N 1
ATOM 1231 C CA . VAL A 1 166 ? -12.956 0.559 6.553 1.00 97.94 166 VAL A CA 1
ATOM 1232 C C . VAL A 1 166 ? -14.192 0.321 7.410 1.00 97.94 166 VAL A C 1
ATOM 1234 O O . VAL A 1 166 ? -15.320 0.487 6.936 1.00 97.94 166 VAL A O 1
ATOM 1237 N N . THR A 1 167 ? -13.996 -0.083 8.663 1.00 98.19 167 THR A N 1
ATOM 1238 C CA . THR A 1 167 ? -15.102 -0.158 9.625 1.00 98.19 167 THR A CA 1
ATOM 1239 C C . THR A 1 167 ? -15.687 1.236 9.880 1.00 98.19 167 THR A C 1
ATOM 1241 O O . THR A 1 167 ? -14.936 2.208 9.963 1.00 98.19 167 THR A O 1
ATOM 1244 N N . PRO A 1 168 ? -17.019 1.366 10.030 1.00 95.12 168 PRO A N 1
ATOM 1245 C CA . PRO A 1 168 ? -17.661 2.668 10.227 1.00 95.12 168 PRO A CA 1
ATOM 1246 C C . PRO A 1 168 ? -17.332 3.291 11.590 1.00 95.12 168 PRO A C 1
ATOM 1248 O O . PRO A 1 168 ? -17.319 4.510 11.725 1.00 95.12 168 PRO A O 1
ATOM 1251 N N . ALA A 1 169 ? -17.061 2.452 12.592 1.00 95.88 169 ALA A N 1
ATOM 1252 C CA . ALA A 1 169 ? -16.599 2.866 13.906 1.00 95.88 169 ALA A CA 1
ATOM 1253 C C . ALA A 1 169 ? -15.144 2.410 14.121 1.00 95.88 169 ALA A C 1
ATOM 1255 O O . ALA A 1 169 ? -14.787 1.298 13.701 1.00 95.88 169 ALA A O 1
ATOM 1256 N N . PRO A 1 170 ? -14.311 3.231 14.782 1.00 97.69 170 PRO A N 1
ATOM 1257 C CA . PRO A 1 170 ? -12.998 2.813 15.247 1.00 97.69 170 PRO A CA 1
ATOM 1258 C C . PRO A 1 170 ? -13.083 1.655 16.246 1.00 97.69 170 PRO A C 1
ATOM 1260 O O . PRO A 1 170 ? -13.988 1.602 17.080 1.00 97.69 170 PRO A O 1
ATOM 1263 N N . VAL A 1 171 ? -12.117 0.744 16.179 1.00 98.44 171 VAL A N 1
ATOM 1264 C CA . VAL A 1 171 ? -11.987 -0.419 17.060 1.00 98.44 171 VAL A CA 1
ATOM 1265 C C . VAL A 1 171 ? -10.537 -0.588 17.502 1.00 98.44 171 VAL A C 1
ATOM 1267 O O . VAL A 1 171 ? -9.606 -0.125 16.843 1.00 98.44 171 VAL A O 1
ATOM 1270 N N . VAL A 1 172 ? -10.335 -1.278 18.621 1.00 98.50 172 VAL A N 1
ATOM 1271 C CA . VAL A 1 172 ? -9.005 -1.777 18.991 1.00 98.50 172 VAL A CA 1
ATOM 1272 C C . VAL A 1 172 ? -8.597 -2.898 18.035 1.00 98.50 172 VAL A C 1
ATOM 1274 O O . VAL A 1 172 ? -9.461 -3.599 17.498 1.00 98.50 172 VAL A O 1
ATOM 1277 N N . PHE A 1 173 ? -7.296 -3.124 17.853 1.00 98.50 173 PHE A N 1
ATOM 1278 C CA . PHE A 1 173 ? -6.793 -4.075 16.856 1.00 98.50 173 PHE A CA 1
ATOM 1279 C C . PHE A 1 173 ? -7.367 -5.491 17.031 1.00 98.50 173 PHE A C 1
ATOM 1281 O O . PHE A 1 173 ? -7.756 -6.134 16.060 1.00 98.50 173 PHE A O 1
ATOM 1288 N N . ALA A 1 174 ? -7.500 -5.962 18.277 1.00 98.31 174 ALA A N 1
ATOM 1289 C CA . ALA A 1 174 ? -8.058 -7.283 18.580 1.00 98.31 174 ALA A CA 1
ATOM 1290 C C . ALA A 1 174 ? -9.519 -7.457 18.111 1.00 98.31 174 ALA A C 1
ATOM 1292 O O . ALA A 1 174 ? -9.953 -8.576 17.846 1.00 98.31 174 ALA A O 1
ATOM 1293 N N . GLY A 1 175 ? -10.275 -6.360 17.985 1.00 98.50 175 GLY A N 1
ATOM 1294 C CA . GLY A 1 175 ? -11.655 -6.356 17.491 1.00 98.50 175 GLY A CA 1
ATOM 1295 C C . GLY A 1 175 ? -11.783 -6.183 15.974 1.00 98.50 175 GLY A C 1
ATOM 1296 O O . GLY A 1 175 ? -12.883 -6.335 15.443 1.00 98.50 175 GLY A O 1
ATOM 1297 N N . ALA A 1 176 ? -10.687 -5.886 15.267 1.00 98.56 176 ALA A N 1
ATOM 1298 C CA . ALA A 1 176 ? -10.691 -5.546 13.844 1.00 98.56 176 ALA A CA 1
ATOM 1299 C C . ALA A 1 176 ? -11.306 -6.643 12.962 1.00 98.56 176 ALA A C 1
ATOM 1301 O O . ALA A 1 176 ? -12.141 -6.352 12.106 1.00 98.56 176 ALA A O 1
ATOM 1302 N N . ALA A 1 177 ? -10.948 -7.908 13.210 1.00 98.56 177 ALA A N 1
ATOM 1303 C CA . ALA A 1 177 ? -11.473 -9.048 12.458 1.00 98.56 177 ALA A CA 1
ATOM 1304 C C . ALA A 1 177 ? -12.999 -9.159 12.567 1.00 98.56 177 ALA A C 1
ATOM 1306 O O . ALA A 1 177 ? -13.687 -9.165 11.549 1.00 98.56 177 ALA A O 1
ATOM 1307 N N . LEU A 1 178 ? -13.529 -9.160 13.794 1.00 98.56 178 LEU A N 1
ATOM 1308 C CA . LEU A 1 178 ? -14.969 -9.239 14.043 1.00 98.56 178 LEU A CA 1
ATOM 1309 C C . LEU A 1 178 ? -15.720 -8.045 13.436 1.00 98.56 178 LEU A C 1
ATOM 1311 O O . LEU A 1 178 ? -16.789 -8.218 12.854 1.00 98.56 178 LEU A O 1
ATOM 1315 N N . ALA A 1 179 ? -15.152 -6.842 13.543 1.00 98.56 179 ALA A N 1
ATOM 1316 C CA . ALA A 1 179 ? -15.751 -5.631 12.996 1.00 98.56 179 ALA A CA 1
ATOM 1317 C C . ALA A 1 179 ? -15.812 -5.647 11.458 1.00 98.56 179 ALA A C 1
ATOM 1319 O O . ALA A 1 179 ? -16.814 -5.214 10.889 1.00 98.56 179 ALA A O 1
ATOM 1320 N N . CYS A 1 180 ? -14.796 -6.196 10.782 1.00 98.62 180 CYS A N 1
ATOM 1321 C CA . CYS A 1 180 ? -14.855 -6.429 9.339 1.00 98.62 180 CYS A CA 1
ATOM 1322 C C . CYS A 1 180 ? -15.899 -7.495 8.973 1.00 98.62 180 CYS A C 1
ATOM 1324 O O . CYS A 1 180 ? -16.700 -7.271 8.062 1.00 98.62 180 CYS A O 1
ATOM 1326 N N . THR A 1 181 ? -15.967 -8.612 9.710 1.00 98.50 181 THR A N 1
ATOM 1327 C CA . THR A 1 181 ? -16.976 -9.657 9.462 1.00 98.50 181 THR A CA 1
ATOM 1328 C C . THR A 1 181 ? -18.397 -9.108 9.579 1.00 98.50 181 THR A C 1
ATOM 1330 O O . THR A 1 181 ? -19.254 -9.444 8.763 1.00 98.50 181 THR A O 1
ATOM 1333 N N . ALA A 1 182 ? -18.647 -8.210 10.536 1.00 98.25 182 ALA A N 1
ATOM 1334 C CA . ALA A 1 182 ? -19.954 -7.582 10.734 1.00 98.25 182 ALA A CA 1
ATOM 1335 C C . ALA A 1 182 ? -20.437 -6.752 9.528 1.00 98.25 182 ALA A C 1
ATOM 1337 O O . ALA A 1 182 ? -21.639 -6.546 9.376 1.00 98.25 182 ALA A O 1
ATOM 1338 N N . ILE A 1 183 ? -19.524 -6.306 8.656 1.00 97.56 183 ILE A N 1
ATOM 1339 C CA . ILE A 1 183 ? -19.846 -5.595 7.409 1.00 97.56 183 ILE A CA 1
ATOM 1340 C C . ILE A 1 183 ? -19.678 -6.474 6.157 1.00 97.56 183 ILE A C 1
ATOM 1342 O O . ILE A 1 183 ? -19.653 -5.957 5.042 1.00 97.56 183 ILE A O 1
ATOM 1346 N N . GLY A 1 184 ? -19.569 -7.797 6.324 1.00 97.62 184 GLY A N 1
ATOM 1347 C CA . GLY A 1 184 ? -19.451 -8.751 5.217 1.00 97.62 184 GLY A CA 1
ATOM 1348 C C . GLY A 1 184 ? -18.097 -8.720 4.502 1.00 97.62 184 GLY A C 1
ATOM 1349 O O . GLY A 1 184 ? -18.032 -8.981 3.301 1.00 97.62 184 GLY A O 1
ATOM 1350 N N . ALA A 1 185 ? -17.026 -8.372 5.218 1.00 98.25 185 ALA A N 1
ATOM 1351 C CA . ALA A 1 185 ? -15.670 -8.275 4.687 1.00 98.25 185 ALA A CA 1
ATOM 1352 C C . ALA A 1 185 ? -14.646 -8.934 5.628 1.00 98.25 185 ALA A C 1
ATOM 1354 O O . ALA A 1 185 ? -14.943 -9.231 6.783 1.00 98.25 185 ALA A O 1
ATOM 1355 N N . ASP A 1 186 ? -13.415 -9.114 5.152 1.00 98.44 186 ASP A N 1
ATOM 1356 C CA . ASP A 1 186 ? -12.324 -9.696 5.938 1.00 98.44 186 ASP A CA 1
ATOM 1357 C C . ASP A 1 186 ? -11.308 -8.635 6.360 1.00 98.44 186 ASP A C 1
ATOM 1359 O O . ASP A 1 186 ? -10.928 -7.774 5.560 1.00 98.44 186 ASP A O 1
ATOM 1363 N N . PHE A 1 187 ? -10.813 -8.721 7.598 1.00 98.50 187 PHE A N 1
ATOM 1364 C CA . PHE A 1 187 ? -9.673 -7.919 8.044 1.00 98.50 187 PHE A CA 1
ATOM 1365 C C . PHE A 1 187 ? -8.394 -8.420 7.372 1.00 98.50 187 PHE A C 1
ATOM 1367 O O . PHE A 1 187 ? -7.995 -9.577 7.536 1.00 98.50 187 PHE A O 1
ATOM 1374 N N . THR A 1 188 ? -7.743 -7.566 6.582 1.00 96.62 188 THR A N 1
ATOM 1375 C CA . THR A 1 188 ? -6.688 -8.016 5.663 1.00 96.62 188 THR A CA 1
ATOM 1376 C C . THR A 1 188 ? -5.507 -7.049 5.574 1.00 96.62 188 THR A C 1
ATOM 1378 O O . THR A 1 188 ? -5.569 -5.880 5.947 1.00 96.62 188 THR A O 1
ATOM 1381 N N . LEU A 1 189 ? -4.401 -7.566 5.043 1.00 96.06 189 LEU A N 1
ATOM 1382 C CA . LEU A 1 189 ? -3.153 -6.855 4.802 1.00 96.06 189 LEU A CA 1
ATOM 1383 C C . LEU A 1 189 ? -3.033 -6.462 3.319 1.00 96.06 189 LEU A C 1
ATOM 1385 O O . LEU A 1 189 ? -3.133 -7.353 2.464 1.00 96.06 189 LEU A O 1
ATOM 1389 N N . PRO A 1 190 ? -2.779 -5.185 2.966 1.00 94.81 190 PRO A N 1
ATOM 1390 C CA . PRO A 1 190 ? -2.379 -4.844 1.609 1.00 94.81 190 PRO A CA 1
ATOM 1391 C C . PRO A 1 190 ? -1.033 -5.497 1.300 1.00 94.81 190 PRO A C 1
ATOM 1393 O O . PRO A 1 190 ? -0.079 -5.371 2.058 1.00 94.81 190 PRO A O 1
ATOM 1396 N N . ARG A 1 191 ? -0.938 -6.210 0.178 1.00 90.88 191 ARG A N 1
ATOM 1397 C CA . ARG A 1 191 ? 0.285 -6.925 -0.224 1.00 90.88 191 ARG A CA 1
ATOM 1398 C C . ARG A 1 191 ? 1.071 -6.194 -1.314 1.00 90.88 191 ARG A C 1
ATOM 1400 O O . ARG A 1 191 ? 2.187 -6.595 -1.618 1.00 90.88 191 ARG A O 1
ATOM 1407 N N . THR A 1 192 ? 0.498 -5.168 -1.941 1.00 89.31 192 THR A N 1
ATOM 1408 C CA . THR A 1 192 ? 1.083 -4.406 -3.064 1.00 89.31 192 THR A CA 1
ATOM 1409 C C . THR A 1 192 ? 0.948 -2.910 -2.800 1.00 89.31 192 THR A C 1
ATOM 1411 O O . THR A 1 192 ? -0.001 -2.520 -2.117 1.00 89.31 192 THR A O 1
ATOM 1414 N N . GLY A 1 193 ? 1.781 -2.087 -3.448 1.00 91.69 193 GLY A N 1
ATOM 1415 C CA . GLY A 1 193 ? 1.585 -0.633 -3.484 1.00 91.69 193 GLY A CA 1
ATOM 1416 C C . GLY A 1 193 ? 0.186 -0.246 -3.970 1.00 91.69 193 GLY A C 1
ATOM 1417 O O . GLY A 1 193 ? -0.495 0.531 -3.317 1.00 91.69 193 GLY A O 1
ATOM 1418 N N . ASN A 1 194 ? -0.340 -0.905 -5.011 1.00 91.19 194 ASN A N 1
ATOM 1419 C CA . ASN A 1 194 ? -1.703 -0.630 -5.479 1.00 91.19 194 ASN A CA 1
ATOM 1420 C C . ASN A 1 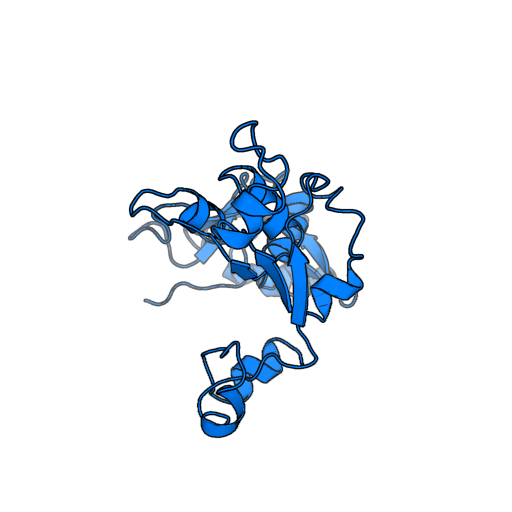194 ? -2.809 -0.961 -4.471 1.00 91.19 194 ASN A C 1
ATOM 1422 O O . ASN A 1 194 ? -3.777 -0.216 -4.348 1.00 91.19 194 ASN A O 1
ATOM 1426 N N . GLN A 1 195 ? -2.700 -2.075 -3.749 1.00 93.75 195 GLN A N 1
ATOM 1427 C CA . GLN A 1 195 ? -3.649 -2.391 -2.679 1.00 93.75 195 GLN A CA 1
ATOM 1428 C C . GLN A 1 195 ? -3.5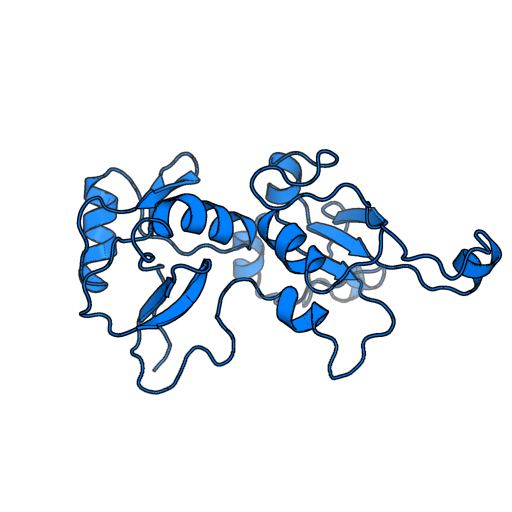28 -1.391 -1.528 1.00 93.75 195 GLN A C 1
ATOM 1430 O O . GLN A 1 195 ? -4.549 -0.982 -0.986 1.00 93.75 195 GLN A O 1
ATOM 1435 N N . ASN A 1 196 ? -2.304 -0.975 -1.200 1.00 96.56 196 ASN A N 1
ATOM 1436 C CA . ASN A 1 196 ? -2.039 0.028 -0.180 1.00 96.56 196 ASN A CA 1
ATOM 1437 C C . ASN A 1 196 ? -2.645 1.391 -0.549 1.00 96.56 196 ASN A C 1
ATOM 1439 O O . ASN A 1 196 ? -3.362 1.969 0.261 1.00 96.56 196 ASN A O 1
ATOM 1443 N N . ALA A 1 197 ? -2.467 1.845 -1.793 1.00 95.50 197 ALA A N 1
ATOM 1444 C CA . ALA A 1 197 ? -3.055 3.078 -2.317 1.00 95.50 197 ALA A CA 1
ATOM 1445 C C . ALA A 1 197 ? -4.594 3.031 -2.352 1.00 95.50 197 ALA A C 1
ATOM 1447 O O . ALA A 1 197 ? -5.261 4.010 -2.020 1.00 95.50 197 ALA A O 1
ATOM 1448 N N . ARG A 1 198 ? -5.187 1.877 -2.697 1.00 95.75 198 ARG A N 1
ATOM 1449 C CA . ARG A 1 198 ? -6.649 1.684 -2.640 1.00 95.75 198 ARG A CA 1
ATOM 1450 C C . ARG A 1 198 ? -7.195 1.750 -1.218 1.00 95.75 198 ARG A C 1
ATOM 1452 O O . ARG A 1 198 ? -8.255 2.335 -1.030 1.00 95.75 198 ARG A O 1
ATOM 1459 N N . LEU A 1 199 ? -6.501 1.148 -0.250 1.00 97.62 199 LEU A N 1
ATOM 1460 C CA . LEU A 1 199 ? -6.865 1.274 1.159 1.00 97.62 199 LEU A CA 1
ATOM 1461 C C . LEU A 1 199 ? -6.714 2.728 1.619 1.00 97.62 199 LEU A C 1
ATOM 1463 O O . LEU A 1 199 ? -7.638 3.275 2.206 1.00 97.62 199 LEU A O 1
ATOM 1467 N N . HIS A 1 200 ? -5.604 3.378 1.276 1.00 97.62 200 HIS A N 1
ATOM 1468 C CA . HIS A 1 200 ? -5.343 4.759 1.666 1.00 97.62 200 HIS A CA 1
ATOM 1469 C C . HIS A 1 200 ? -6.427 5.716 1.147 1.00 97.62 200 HIS A C 1
ATOM 1471 O O . HIS A 1 200 ? -6.886 6.583 1.885 1.00 97.62 200 HIS A O 1
ATOM 1477 N N . ALA A 1 201 ? -6.932 5.502 -0.071 1.00 96.88 201 ALA A N 1
ATOM 1478 C CA . ALA A 1 201 ? -8.021 6.300 -0.632 1.00 96.88 201 ALA A CA 1
ATOM 1479 C C . ALA A 1 201 ? -9.325 6.263 0.194 1.00 96.88 201 ALA A C 1
ATOM 1481 O O . ALA A 1 201 ? -10.118 7.197 0.099 1.00 96.88 201 ALA A O 1
ATOM 1482 N N . VAL A 1 202 ? -9.557 5.208 0.986 1.00 96.81 202 VAL A N 1
ATOM 1483 C CA . VAL A 1 202 ? -10.740 5.081 1.858 1.00 96.81 202 VAL A CA 1
ATOM 1484 C C . VAL A 1 202 ? -10.425 5.306 3.341 1.00 96.81 202 VAL A C 1
ATOM 1486 O O . VAL A 1 202 ? -11.283 5.792 4.070 1.00 96.81 202 VAL A O 1
ATOM 1489 N N . ALA A 1 203 ? -9.209 4.993 3.791 1.00 97.00 203 ALA A N 1
ATOM 1490 C CA . ALA A 1 203 ? -8.782 5.106 5.185 1.00 97.00 203 ALA A CA 1
ATOM 1491 C C . ALA A 1 203 ? -8.168 6.475 5.523 1.00 97.00 203 ALA A C 1
ATOM 1493 O O . ALA A 1 203 ? -8.340 6.974 6.633 1.00 97.00 203 ALA A O 1
ATOM 1494 N N . GLY A 1 204 ? -7.474 7.102 4.569 1.00 93.88 204 GLY A N 1
ATOM 1495 C CA . GLY A 1 204 ? -6.775 8.379 4.741 1.00 93.88 204 GLY A CA 1
ATOM 1496 C C . GLY A 1 204 ? -7.664 9.508 5.275 1.00 93.88 204 GLY A C 1
ATOM 1497 O O . GLY A 1 204 ? -7.274 10.144 6.254 1.00 93.88 204 GLY A O 1
ATOM 1498 N N . PRO A 1 205 ? -8.885 9.721 4.737 1.00 92.62 205 PRO A N 1
ATOM 1499 C CA . PRO A 1 205 ? -9.817 10.721 5.268 1.00 92.62 205 PRO A CA 1
ATOM 1500 C C . PRO A 1 205 ? -10.235 10.494 6.731 1.00 92.62 205 PRO A C 1
ATOM 1502 O O . PRO A 1 205 ? -10.657 11.438 7.391 1.00 92.62 205 PRO A O 1
ATOM 1505 N N . ALA A 1 206 ? -10.114 9.263 7.240 1.00 90.38 206 ALA A N 1
ATOM 1506 C CA . ALA A 1 206 ? -10.392 8.899 8.630 1.00 90.38 206 ALA A CA 1
ATOM 1507 C C . ALA A 1 206 ? -9.131 8.899 9.521 1.00 90.38 206 ALA A C 1
ATOM 1509 O O . ALA A 1 206 ? -9.186 8.455 10.666 1.00 90.38 206 ALA A O 1
ATOM 1510 N N . GLY A 1 207 ? -7.993 9.379 9.006 1.00 93.19 207 GLY A N 1
ATOM 1511 C CA . GLY A 1 207 ? -6.711 9.404 9.715 1.00 93.19 207 GLY A CA 1
ATOM 1512 C C . GLY A 1 207 ? -5.916 8.097 9.645 1.00 93.19 207 GLY A C 1
ATOM 1513 O O . GLY A 1 207 ? -4.845 8.018 10.243 1.00 93.19 207 GLY A O 1
ATOM 1514 N N . GLY A 1 208 ? -6.405 7.092 8.910 1.00 96.50 208 GLY A N 1
ATOM 1515 C CA . GLY A 1 208 ? -5.754 5.793 8.770 1.00 96.50 208 GLY A CA 1
ATOM 1516 C C . GLY A 1 208 ? -6.637 4.607 9.153 1.00 96.50 208 GLY A C 1
ATOM 1517 O O . GLY A 1 208 ? -7.803 4.762 9.519 1.00 96.50 208 GLY A O 1
ATOM 1518 N N . ALA A 1 209 ? -6.079 3.402 9.050 1.00 98.38 209 ALA A N 1
ATOM 1519 C CA . ALA A 1 209 ? -6.757 2.173 9.451 1.00 98.38 209 ALA A CA 1
ATOM 1520 C C . ALA A 1 209 ? -5.774 1.083 9.879 1.00 98.38 209 ALA A C 1
ATOM 1522 O O . ALA A 1 209 ? -4.679 0.961 9.319 1.00 98.38 209 ALA A O 1
ATOM 1523 N N . TRP A 1 210 ? -6.182 0.255 10.843 1.00 98.62 210 TRP A N 1
ATOM 1524 C CA . TRP A 1 210 ? -5.461 -0.965 11.182 1.00 98.62 210 TRP A CA 1
ATOM 1525 C C . TRP A 1 210 ? -5.279 -1.819 9.932 1.00 98.62 210 TRP A C 1
ATOM 1527 O O . TRP A 1 210 ? -6.236 -2.011 9.183 1.00 98.62 210 TRP A O 1
ATOM 1537 N N . VAL A 1 211 ? -4.083 -2.364 9.720 1.00 98.31 211 VAL A N 1
ATOM 1538 C CA . VAL A 1 211 ? -3.837 -3.398 8.704 1.00 98.31 211 VAL A CA 1
ATOM 1539 C C . VAL A 1 211 ? -3.544 -4.716 9.400 1.00 98.31 211 VAL A C 1
ATOM 1541 O O . VAL A 1 211 ? -2.981 -4.725 10.488 1.00 98.31 211 VAL A O 1
ATOM 1544 N N . HIS A 1 212 ? -3.924 -5.844 8.797 1.00 97.88 212 HIS A N 1
ATOM 1545 C CA . HIS A 1 212 ? -3.800 -7.153 9.447 1.00 97.88 212 HIS A CA 1
ATOM 1546 C C . HIS A 1 212 ? -2.338 -7.638 9.512 1.00 97.88 212 HIS A C 1
ATOM 1548 O O . HIS A 1 212 ? -1.916 -8.517 8.760 1.00 97.88 212 HIS A O 1
ATOM 1554 N N . TYR A 1 213 ? -1.553 -7.028 10.400 1.00 96.81 213 TYR A N 1
ATOM 1555 C CA . TYR A 1 213 ? -0.155 -7.342 10.648 1.00 96.81 213 TYR A CA 1
ATOM 1556 C C . TYR A 1 213 ? 0.226 -7.013 12.093 1.00 96.81 213 TYR A C 1
ATOM 1558 O O . TYR A 1 213 ? 0.107 -5.871 12.541 1.00 96.81 213 TYR A O 1
ATOM 1566 N N . LEU A 1 214 ? 0.702 -8.038 12.795 1.00 95.94 214 LEU A N 1
ATOM 1567 C CA . LEU A 1 214 ? 1.336 -7.919 14.100 1.00 95.94 214 LEU A CA 1
ATOM 1568 C C . LEU A 1 214 ? 2.848 -7.942 13.913 1.00 95.94 214 LEU A C 1
ATOM 1570 O O . LEU A 1 214 ? 3.381 -8.763 13.161 1.00 95.94 214 LEU A O 1
ATOM 1574 N N . LEU A 1 215 ? 3.525 -7.034 14.599 1.00 92.19 215 LEU A N 1
ATOM 1575 C CA . LEU A 1 215 ? 4.973 -7.006 14.659 1.00 92.19 215 LEU A CA 1
ATOM 1576 C C . LEU A 1 215 ? 5.470 -8.220 15.452 1.00 92.19 215 LEU A C 1
ATOM 1578 O O . LEU A 1 215 ? 4.855 -8.583 16.460 1.00 92.19 215 LEU A O 1
ATOM 1582 N N . PRO A 1 216 ? 6.556 -8.869 15.002 1.00 82.56 216 PRO A N 1
ATOM 1583 C CA . PRO A 1 216 ? 7.201 -9.895 15.803 1.00 82.56 216 PRO A CA 1
ATOM 1584 C C . PRO A 1 216 ? 7.721 -9.287 17.122 1.00 82.56 216 PRO A C 1
ATOM 1586 O O . PRO A 1 216 ? 8.049 -8.097 17.140 1.00 82.56 216 PRO A O 1
ATOM 1589 N N . PRO A 1 217 ? 7.761 -10.082 18.205 1.00 69.44 217 PRO A N 1
ATOM 1590 C CA . PRO A 1 217 ? 8.298 -9.658 19.496 1.00 69.44 217 PRO A CA 1
ATOM 1591 C C . PRO A 1 217 ? 9.804 -9.373 19.454 1.00 69.44 217 PRO A C 1
ATOM 1593 O O . PRO A 1 217 ? 10.502 -9.956 18.590 1.00 69.44 217 PRO A O 1
#

InterPro domains:
  IPR016187 C-type lectin fold [SSF56436] (113-163)
  IPR051008 Telomere Capping Maintenance Protein [PTHR35518] (2-207)

Secondary structure (DSSP, 8-state):
--HHHHHHT---EEE-STTGGGGTTTEEE-TTTEEEEEPPTT---TTT--SSS-HHHHHHSEEEEE----HHHHHHS----S--TTS--TTHHHHHHHTT--EEE-SS--TT-HHHHHT--SBPTT-SPTTS-SEEEE-TTS-EEEE-TTS-B-BEEE-TT--EEE-SS-B-GGGHHHHHHHTT-EE----SHHHHHHHHHHHGGGT-EEEEEEPP-

Foldseek 3Di:
DAVVVVVVLQADAADEDPCCVVCVSRHHDQPPQEDEDAQDLQADAPPVGHPPDDPVSLRGHQYEYEDDPDVVVCVVPVDPDDPPSSDQALVRLLRNQLVRNDHYHYPPDDPPRNSVVSNDQEADPCPQPPPQDFFWWLFLVLYIYHHHQQDWAWAWWAAPVRQTATQPTTDRNVCRQVSNVVVRTGRAAQPTSNSSSRNSVHRNVRRTHTHPGTHDD

Radius of gyration: 19.5 Å; chains: 1; bounding box: 46×43×54 Å

Sequence (217 aa):
MSREEIRASGARAVLVGSCAPGWSAAVFDWSGVELESGSNSGYRPYPACDATYGRGVYAWRLVRYYEDSTLATALANPTRPPANPQALTPPKVPAMTDCGVNLFGFDQLLPEDGRIQASLWSWAPDEPRAGAGACALQGADGRWVAASCGDPHPAACRDAAGRWTVTPAPVVFAGAALACTAIGADFTLPRTGNQNARLHAVAGPAGGAWVHYLLPP